Protein AF-A0A3R7YHM2-F1 (afdb_monomer)

Mean predicted aligned error: 18.62 Å

pLDDT: mean 82.67, std 20.83, range [28.38, 98.0]

Foldseek 3Di:
DDDDDDDDDDDDDDDDDDDDDDDDDDDDDDDDDDDDDDDDDDDPPPPPPPPDPPVVVVVVVVVVVVVVVVVVVVVVVVVVVVVVVVVVVVVVVVVVVVVVVVVVVVVVVVVVVVVVVVVVVVVVVVVVVVVVVVVVVVVVLVVVLVVLVVVLVVLVVVLVVLVVVLVVLVVVCVVDVVNVPPVVSVVVNVVSVVVNVVSVVVSVVSVVVSVVSVVVVVVVVVVVVVVVVVVVVVVVVVVVVVVVVVVVVVVVVVVVVVVVVVVVVVVVVVVVVVVVVVVVVVVVVVVVVVVVVVVVVVVVVVVVVVVVVVVVVVVVVVVVVVVVVVVVVVVVVVVVVVVVVVVVVVVVVVVD

Secondary structure (DSSP, 8-state):
----PPPP---------------------------------PPP------SPPHHHHHHHHHHHHHHHHHHHHHHHHHHHHHHHHHHHHHHHHHHHHHHHHHHHHHHHHHHHHHHHHHHHHHHHHHHHHHHHHHHHHHHHHHHHHHHHHHHHHHHHHHHHHHHHHHHHHHHHHHH-TTSTT-HHHHHHHHHHHHHHHHHHHHHHHHHHHHHHHHHHHHHHHHHHHHHHHHHHHHHHHHHHHHHHHHHHHHHHHHHHHHHHHHHHHHHHHHHHHHHHHHHHHHHHHHHHHHHHHHHHHHHHHHHHHHHHHHHHHHHHHHHHHHHHHHHHHHHHHHHHHHHHHHHHHHHHHTT-

Organism: Aphanomyces astaci (NCBI:txid112090)

Solvent-accessible surface area (backbone atoms only — not comparable to full-atom values): 20021 Å² total; per-residue (Å²): 136,89,85,79,88,80,86,84,82,90,84,89,90,84,84,89,82,89,84,88,86,87,84,90,82,87,85,88,89,83,89,81,87,82,88,88,80,88,74,94,70,83,79,80,92,71,83,76,85,76,70,70,57,68,66,59,55,52,51,51,51,51,50,52,50,50,53,50,53,50,51,52,50,50,54,52,50,52,52,51,50,54,50,51,52,51,52,52,52,51,50,51,52,51,51,50,54,53,52,49,53,52,48,51,51,52,50,53,52,50,52,52,52,50,52,52,51,50,53,54,52,51,52,52,51,53,47,56,54,50,49,54,54,50,53,55,48,51,53,50,51,52,51,52,52,52,52,38,53,51,48,33,52,54,44,45,54,48,36,51,53,49,51,50,53,45,50,52,51,54,51,54,32,68,74,36,76,89,47,67,79,39,67,68,62,54,49,51,50,52,51,43,56,53,49,42,56,53,37,52,53,49,34,52,51,38,45,55,54,39,52,51,52,52,52,54,51,52,51,51,52,51,53,48,54,52,51,54,50,53,52,49,54,50,50,53,49,52,52,51,52,51,52,51,53,52,52,52,49,52,52,50,52,50,52,49,53,53,48,51,50,54,52,52,53,51,52,50,50,53,51,54,52,52,54,50,51,52,52,50,54,53,52,53,52,50,53,50,52,53,50,54,51,50,53,53,50,52,50,48,52,54,51,51,52,52,49,51,51,49,52,51,50,51,51,52,49,55,53,51,47,51,53,49,52,53,51,52,51,49,52,51,51,53,47,52,52,48,53,50,50,47,54,53,51,52,64,52,62,76,72,114

Radius of gyration: 68.41 Å; Cα contacts (8 Å, |Δi|>4): 39; chains: 1; bounding box: 134×51×221 Å

Structure (mmCIF, N/CA/C/O backbone):
data_AF-A0A3R7YHM2-F1
#
_entry.id   AF-A0A3R7YHM2-F1
#
loop_
_atom_site.group_PDB
_atom_site.id
_atom_site.type_symbol
_atom_site.label_atom_id
_atom_site.label_alt_id
_atom_site.label_comp_id
_atom_site.label_asym_id
_atom_site.label_entity_id
_atom_site.label_seq_id
_atom_site.pdbx_PDB_ins_code
_atom_site.Cartn_x
_atom_site.Cartn_y
_atom_site.Cartn_z
_atom_site.occupancy
_atom_site.B_iso_or_equiv
_atom_site.auth_seq_id
_atom_site.auth_comp_id
_atom_site.auth_asym_id
_atom_site.auth_atom_id
_atom_site.pdbx_PDB_model_num
ATOM 1 N N . MET A 1 1 ? -10.579 -37.145 -3.228 1.00 42.56 1 MET A N 1
ATOM 2 C CA . MET A 1 1 ? -11.316 -36.983 -4.498 1.00 42.56 1 MET A CA 1
ATOM 3 C C . MET A 1 1 ? -11.268 -35.509 -4.856 1.00 42.56 1 MET A C 1
ATOM 5 O O . MET A 1 1 ? -11.851 -34.733 -4.112 1.00 42.56 1 MET A O 1
ATOM 9 N N . ARG A 1 2 ? -10.593 -35.199 -5.974 1.00 38.62 2 ARG A N 1
ATOM 10 C CA . ARG A 1 2 ? -10.461 -33.900 -6.665 1.00 38.62 2 ARG A CA 1
ATOM 11 C C . ARG A 1 2 ? -9.566 -32.846 -6.009 1.00 38.62 2 ARG A C 1
ATOM 13 O O . ARG A 1 2 ? -9.670 -32.628 -4.813 1.00 38.62 2 ARG A O 1
ATOM 20 N N . ASP A 1 3 ? -8.727 -32.094 -6.709 1.00 38.69 3 ASP A N 1
ATOM 21 C CA . ASP A 1 3 ? -7.979 -32.257 -7.968 1.00 38.69 3 ASP A CA 1
ATOM 22 C C . ASP A 1 3 ? -6.859 -31.207 -7.874 1.00 38.69 3 ASP A C 1
ATOM 24 O O . ASP A 1 3 ? -7.105 -30.068 -7.474 1.00 38.69 3 ASP A O 1
ATOM 28 N N . ARG A 1 4 ? -5.617 -31.595 -8.172 1.00 38.28 4 ARG A N 1
ATOM 29 C CA . ARG A 1 4 ? -4.427 -30.732 -8.128 1.00 38.28 4 ARG A CA 1
ATOM 30 C C . ARG A 1 4 ? -3.984 -30.500 -9.574 1.00 38.28 4 ARG A C 1
ATOM 32 O O . ARG A 1 4 ? -3.749 -31.504 -10.242 1.00 38.28 4 ARG A O 1
ATOM 39 N N . PRO A 1 5 ? -3.842 -29.263 -10.078 1.00 47.41 5 PRO A N 1
ATOM 40 C CA . PRO A 1 5 ? -3.307 -29.071 -11.417 1.00 47.41 5 PRO A CA 1
ATOM 41 C C . PRO A 1 5 ? -1.787 -29.233 -11.407 1.00 47.41 5 PRO A C 1
ATOM 43 O O . PRO A 1 5 ? -1.089 -28.715 -10.530 1.00 47.41 5 PRO A O 1
ATOM 46 N N . GLU A 1 6 ? -1.314 -30.004 -12.378 1.00 39.72 6 GLU A N 1
ATOM 47 C CA . GLU A 1 6 ? 0.078 -30.341 -12.640 1.00 39.72 6 GLU A CA 1
ATOM 48 C C . GLU A 1 6 ? 0.913 -29.136 -13.084 1.00 39.72 6 GLU A C 1
ATOM 50 O O . GLU A 1 6 ? 0.438 -28.194 -13.718 1.00 39.72 6 GLU A O 1
ATOM 55 N N . ARG A 1 7 ? 2.201 -29.219 -12.741 1.00 35.75 7 ARG A N 1
ATOM 56 C CA . ARG A 1 7 ? 3.284 -28.369 -13.232 1.00 35.75 7 ARG A CA 1
ATOM 57 C C . ARG A 1 7 ? 3.552 -28.700 -14.700 1.00 35.75 7 ARG A C 1
ATOM 59 O O . ARG A 1 7 ? 3.708 -29.871 -15.030 1.00 35.75 7 ARG A O 1
ATOM 66 N N . ALA A 1 8 ? 3.684 -27.681 -15.540 1.00 33.94 8 ALA A N 1
ATOM 67 C CA . ALA A 1 8 ? 4.318 -27.809 -16.844 1.00 33.94 8 ALA A CA 1
ATOM 68 C C . ALA A 1 8 ? 5.756 -27.294 -16.724 1.00 33.94 8 ALA A C 1
ATOM 70 O O . ALA A 1 8 ? 5.951 -26.125 -16.398 1.00 33.94 8 ALA A O 1
ATOM 71 N N . ASP A 1 9 ? 6.728 -28.168 -16.981 1.00 37.72 9 ASP A N 1
ATOM 72 C CA . ASP A 1 9 ? 8.099 -27.780 -17.316 1.00 37.72 9 ASP A CA 1
ATOM 73 C C . ASP A 1 9 ? 8.377 -28.094 -18.803 1.00 37.72 9 ASP A C 1
ATOM 75 O O . ASP A 1 9 ? 7.717 -28.967 -19.380 1.00 37.72 9 ASP A O 1
ATOM 79 N N . PRO A 1 10 ? 9.301 -27.354 -19.443 1.00 55.53 10 PRO A N 1
ATOM 80 C CA . PRO A 1 10 ? 9.440 -27.239 -20.895 1.00 55.53 10 PRO A CA 1
ATOM 81 C C . PRO A 1 10 ? 10.544 -28.149 -21.466 1.00 55.53 10 PRO A C 1
ATOM 83 O O . PRO A 1 10 ? 11.467 -28.481 -20.740 1.00 55.53 10 PRO A O 1
ATOM 86 N N . GLU A 1 11 ? 10.485 -28.487 -22.769 1.00 33.41 11 GLU A N 1
ATOM 87 C CA . GLU A 1 11 ? 11.648 -28.647 -23.686 1.00 33.41 11 GLU A CA 1
ATOM 88 C C . GLU A 1 11 ? 11.244 -29.166 -25.098 1.00 33.41 11 GLU A C 1
ATOM 90 O O . GLU A 1 11 ? 10.838 -30.308 -25.270 1.00 33.41 11 GLU A O 1
ATOM 95 N N . ASN A 1 12 ? 11.267 -28.257 -26.088 1.00 35.31 12 ASN A N 1
ATOM 96 C CA . ASN A 1 12 ? 12.036 -28.202 -27.363 1.00 35.31 12 ASN A CA 1
ATOM 97 C C . ASN A 1 12 ? 12.524 -29.497 -28.114 1.00 35.31 12 ASN A C 1
ATOM 99 O O . ASN A 1 12 ? 12.597 -30.571 -27.535 1.00 35.31 12 ASN A O 1
ATOM 103 N N . PRO A 1 13 ? 13.182 -29.390 -29.301 1.00 49.56 13 PRO A N 1
ATOM 104 C CA . PRO A 1 13 ? 12.751 -29.209 -30.709 1.00 49.56 13 PRO A CA 1
ATOM 105 C C . PRO A 1 13 ? 13.014 -30.448 -31.613 1.00 49.56 13 PRO A C 1
ATOM 107 O O . PRO A 1 13 ? 13.791 -31.326 -31.245 1.00 49.56 13 PRO A O 1
ATOM 110 N N . ARG A 1 14 ? 12.530 -30.459 -32.877 1.00 30.58 14 ARG A N 1
ATOM 111 C CA . ARG A 1 14 ? 13.273 -31.044 -34.033 1.00 30.58 14 ARG A CA 1
ATOM 112 C C . ARG A 1 14 ? 12.679 -30.726 -35.423 1.00 30.58 14 ARG A C 1
ATOM 114 O O . ARG A 1 14 ? 11.608 -31.192 -35.780 1.00 30.58 14 ARG A O 1
ATOM 121 N N . ALA A 1 15 ? 13.452 -29.937 -36.170 1.00 30.89 15 ALA A N 1
ATOM 122 C CA . ALA A 1 15 ? 13.920 -30.072 -37.560 1.00 30.89 15 ALA A CA 1
ATOM 123 C C . ALA A 1 15 ? 13.101 -30.780 -38.677 1.00 30.89 15 ALA A C 1
ATOM 125 O O . ALA A 1 15 ? 12.824 -31.975 -38.621 1.00 30.89 15 ALA A O 1
ATOM 126 N N . SER A 1 16 ? 12.999 -30.022 -39.783 1.00 32.06 16 SER A N 1
ATOM 127 C CA . SER A 1 16 ? 13.213 -30.368 -41.206 1.00 32.06 16 SER A CA 1
ATOM 128 C C . SER A 1 16 ? 12.237 -31.272 -41.965 1.00 32.06 16 SER A C 1
ATOM 130 O O . SER A 1 16 ? 12.107 -32.457 -41.672 1.00 32.06 16 SER A O 1
ATOM 132 N N . LYS A 1 17 ? 11.741 -30.747 -43.101 1.00 33.34 17 LYS A N 1
ATOM 133 C CA . LYS A 1 17 ? 11.836 -31.407 -44.419 1.00 33.34 17 LYS A CA 1
ATOM 134 C C . LYS A 1 17 ? 11.578 -30.436 -45.580 1.00 33.34 17 LYS A C 1
ATOM 136 O O . LYS A 1 17 ? 10.574 -29.735 -45.614 1.00 33.34 17 LYS A O 1
ATOM 141 N N . GLU A 1 18 ? 12.530 -30.438 -46.507 1.00 32.12 18 GLU A N 1
ATOM 142 C CA . GLU A 1 18 ? 12.500 -29.831 -47.836 1.00 32.12 18 GLU A CA 1
ATOM 143 C C . GLU A 1 18 ? 11.423 -30.469 -48.728 1.00 32.12 18 GLU A C 1
ATOM 145 O O . GLU A 1 18 ? 11.152 -31.667 -48.622 1.00 32.12 18 GLU A O 1
ATOM 150 N N . ALA A 1 19 ? 10.893 -29.695 -49.678 1.00 32.72 19 ALA A N 1
ATOM 151 C CA . ALA A 1 19 ? 10.334 -30.214 -50.923 1.00 32.72 19 ALA A CA 1
ATOM 152 C C . ALA A 1 19 ? 10.476 -29.155 -52.028 1.00 32.72 19 ALA A C 1
ATOM 154 O O . ALA A 1 19 ? 9.766 -28.151 -52.053 1.00 32.72 19 ALA A O 1
ATOM 155 N N . SER A 1 20 ? 11.420 -29.391 -52.938 1.00 33.00 20 SER A N 1
ATOM 156 C CA . SER A 1 20 ? 11.426 -28.822 -54.284 1.00 33.00 20 SER A CA 1
ATOM 157 C C . SER A 1 20 ? 10.567 -29.709 -55.189 1.00 33.00 20 SER A C 1
ATOM 159 O O . SER A 1 20 ? 10.582 -30.918 -55.003 1.00 33.00 20 SER A O 1
ATOM 161 N N . TYR A 1 21 ? 9.842 -29.137 -56.155 1.00 31.38 21 TYR A N 1
ATOM 162 C CA . TYR A 1 21 ? 9.645 -29.718 -57.492 1.00 31.38 21 TYR A CA 1
ATOM 163 C C . TYR A 1 21 ? 9.125 -28.647 -58.465 1.00 31.38 21 TYR A C 1
ATOM 165 O O . TYR A 1 21 ? 8.237 -27.855 -58.159 1.00 31.38 21 TYR A O 1
ATOM 173 N N . LEU A 1 22 ? 9.759 -28.635 -59.635 1.00 34.16 22 LEU A N 1
ATOM 174 C CA . LEU A 1 22 ? 9.561 -27.776 -60.799 1.00 34.16 22 LEU A CA 1
ATOM 175 C C . LEU A 1 22 ? 8.330 -28.182 -61.629 1.00 34.16 22 LEU A C 1
ATOM 177 O O . LEU A 1 22 ? 8.030 -29.368 -61.729 1.00 34.16 22 LEU A O 1
ATOM 181 N N . GLY A 1 23 ? 7.782 -27.224 -62.391 1.00 28.38 23 GLY A N 1
ATOM 182 C CA . GLY A 1 23 ? 7.484 -27.471 -63.810 1.00 28.38 23 GLY A CA 1
ATOM 183 C C . GLY A 1 23 ? 6.090 -27.114 -64.344 1.00 28.38 23 GLY A C 1
ATOM 184 O O . GLY A 1 23 ? 5.167 -27.907 -64.231 1.00 28.38 23 GLY A O 1
ATOM 185 N N . GLY A 1 24 ? 6.028 -26.017 -65.113 1.00 28.91 24 GLY A N 1
ATOM 186 C CA . GLY A 1 24 ? 5.600 -26.080 -66.519 1.00 28.91 24 GLY A CA 1
ATOM 187 C C . GLY A 1 24 ? 4.199 -25.583 -66.899 1.00 28.91 24 GLY A C 1
ATOM 188 O O . GLY A 1 24 ? 3.203 -26.188 -66.529 1.00 28.91 24 GLY A O 1
ATOM 189 N N . ALA A 1 25 ? 4.152 -24.583 -67.789 1.00 30.48 25 ALA A N 1
ATOM 190 C CA . ALA A 1 25 ? 3.344 -24.630 -69.017 1.00 30.48 25 ALA A CA 1
ATOM 191 C C . ALA A 1 25 ? 3.768 -23.519 -70.001 1.00 30.48 25 ALA A C 1
ATOM 193 O O . ALA A 1 25 ? 3.621 -22.330 -69.727 1.00 30.48 25 ALA A O 1
ATOM 194 N N . MET A 1 26 ? 4.308 -23.945 -71.148 1.00 35.62 26 MET A N 1
ATOM 195 C CA . MET A 1 26 ? 4.461 -23.158 -72.378 1.00 35.62 26 MET A CA 1
ATOM 196 C C . MET A 1 26 ? 3.091 -22.862 -73.016 1.00 35.62 26 MET A C 1
ATOM 198 O O . MET A 1 26 ? 2.141 -23.590 -72.748 1.00 35.62 26 MET A O 1
ATOM 202 N N . MET A 1 27 ? 3.030 -21.928 -73.974 1.00 36.50 27 MET A N 1
ATOM 203 C CA . MET A 1 27 ? 2.748 -22.260 -75.386 1.00 3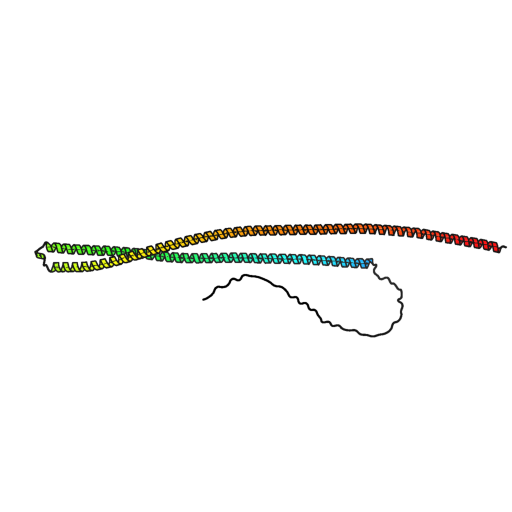6.50 27 MET A CA 1
ATOM 204 C C . MET A 1 27 ? 3.000 -21.061 -76.322 1.00 36.50 27 MET A C 1
ATOM 206 O O . MET A 1 27 ? 2.767 -19.908 -75.975 1.00 36.50 27 MET A O 1
ATOM 210 N N . THR A 1 28 ? 3.512 -21.401 -77.505 1.00 44.50 28 THR A N 1
ATOM 211 C CA . THR A 1 28 ? 3.817 -20.599 -78.708 1.00 44.50 28 THR A CA 1
ATOM 212 C C . THR A 1 28 ? 2.547 -20.253 -79.509 1.00 44.50 28 THR A C 1
ATOM 214 O O . THR A 1 28 ? 1.472 -20.744 -79.161 1.00 44.50 28 THR A O 1
ATOM 217 N N . PRO A 1 29 ? 2.617 -19.389 -80.547 1.00 43.31 29 PRO A N 1
ATOM 218 C CA . PRO A 1 29 ? 2.726 -19.867 -81.950 1.00 43.31 29 PRO A CA 1
ATOM 219 C C . PRO A 1 29 ? 3.500 -18.848 -82.848 1.00 43.31 29 PRO A C 1
ATOM 221 O O . PRO A 1 29 ? 3.864 -17.781 -82.379 1.00 43.31 29 PRO A O 1
ATOM 224 N N . GLU A 1 30 ? 3.852 -18.993 -84.127 1.00 31.66 30 GLU A N 1
ATOM 225 C CA . GLU A 1 30 ? 3.675 -19.968 -85.203 1.00 31.66 30 GLU A CA 1
ATOM 226 C C . GLU A 1 30 ? 4.675 -19.593 -86.323 1.00 31.66 30 GLU A C 1
ATOM 228 O O . GLU A 1 30 ? 4.983 -18.419 -86.534 1.00 31.66 30 GLU A O 1
ATOM 233 N N . ARG A 1 31 ? 5.158 -20.587 -87.074 1.00 39.62 31 ARG A N 1
ATOM 234 C CA . ARG A 1 31 ? 5.911 -20.410 -88.328 1.00 39.62 31 ARG A CA 1
ATOM 235 C C . ARG A 1 31 ? 4.942 -20.364 -89.514 1.00 39.62 31 ARG A C 1
ATOM 237 O O . ARG A 1 31 ? 4.069 -21.224 -89.603 1.00 39.62 31 ARG A O 1
ATOM 244 N N . LYS A 1 32 ? 5.206 -19.502 -90.502 1.00 36.69 32 LYS A N 1
ATOM 245 C CA . LYS A 1 32 ? 4.770 -19.694 -91.898 1.00 36.69 32 LYS A CA 1
ATOM 246 C C . LYS A 1 32 ? 5.974 -19.626 -92.847 1.00 36.69 32 LYS A C 1
ATOM 248 O O . LYS A 1 32 ? 6.818 -18.746 -92.717 1.00 36.69 32 LYS A O 1
ATOM 253 N N . ARG A 1 33 ? 6.043 -20.629 -93.730 1.00 41.53 33 ARG A N 1
ATOM 254 C CA . ARG A 1 33 ? 6.872 -20.745 -94.951 1.00 41.53 33 ARG A CA 1
ATOM 255 C C . ARG A 1 33 ? 6.184 -19.907 -96.063 1.00 41.53 33 ARG A C 1
ATOM 257 O O . ARG A 1 33 ? 5.073 -19.448 -95.815 1.00 41.53 33 ARG A O 1
ATOM 264 N N . ASP A 1 34 ? 6.718 -19.554 -97.232 1.00 32.84 34 ASP A N 1
ATOM 265 C CA . ASP A 1 34 ? 7.510 -20.217 -98.285 1.00 32.84 34 ASP A CA 1
ATOM 266 C C . ASP A 1 34 ? 8.160 -19.082 -99.136 1.00 32.84 34 ASP A C 1
ATOM 268 O O . ASP A 1 34 ? 7.593 -17.997 -99.226 1.00 32.84 34 ASP A O 1
ATOM 272 N N . ALA A 1 35 ? 9.430 -19.177 -99.542 1.00 34.84 35 ALA A N 1
ATOM 273 C CA . ALA A 1 35 ? 9.928 -19.567 -100.873 1.00 34.84 35 ALA A CA 1
ATOM 274 C C . ALA A 1 35 ? 10.230 -18.403 -101.854 1.00 34.84 35 ALA A C 1
ATOM 276 O O . ALA A 1 35 ? 9.480 -17.448 -101.990 1.00 34.84 35 ALA A O 1
ATOM 277 N N . GLU A 1 36 ? 11.348 -18.610 -102.560 1.00 29.30 36 GLU A N 1
ATOM 278 C CA . GLU A 1 36 ? 11.770 -18.065 -103.858 1.00 29.30 36 GLU A CA 1
ATOM 279 C C . GLU A 1 36 ? 12.607 -16.773 -103.966 1.00 29.30 36 GLU A C 1
ATOM 281 O O . GLU A 1 36 ? 12.232 -15.669 -103.590 1.00 29.30 36 GLU A O 1
ATOM 286 N N . SER A 1 37 ? 13.722 -16.986 -104.678 1.00 31.11 37 SER A N 1
ATOM 287 C CA . SER A 1 37 ? 14.444 -16.060 -105.549 1.00 31.11 37 SER A CA 1
ATOM 288 C C . SER A 1 37 ? 15.503 -15.156 -104.918 1.00 31.11 37 SER A C 1
ATOM 290 O O . SER A 1 37 ? 15.267 -14.009 -104.553 1.00 31.11 37 SER A O 1
ATOM 292 N N . SER A 1 38 ? 16.745 -15.648 -104.944 1.00 44.72 38 SER A N 1
ATOM 293 C CA . SER A 1 38 ? 17.917 -14.787 -105.107 1.00 44.72 38 SER A CA 1
ATOM 294 C C . SER A 1 38 ? 17.852 -14.063 -106.455 1.00 44.72 38 SER A C 1
ATOM 296 O O . SER A 1 38 ? 17.777 -14.724 -107.491 1.00 44.72 38 SER A O 1
ATOM 298 N N . PRO A 1 39 ? 18.047 -12.738 -106.475 1.00 43.81 39 PRO A N 1
ATOM 299 C CA . PRO A 1 39 ? 18.854 -12.130 -107.507 1.00 43.81 39 PRO A CA 1
ATOM 300 C C . PRO A 1 39 ? 20.144 -11.628 -106.867 1.00 43.81 39 PRO A C 1
ATOM 302 O O . PRO A 1 39 ? 20.164 -10.900 -105.877 1.00 43.81 39 PRO A O 1
ATOM 305 N N . ASN A 1 40 ? 21.240 -12.079 -107.456 1.00 46.47 40 ASN A N 1
ATOM 306 C CA . ASN A 1 40 ? 22.579 -11.600 -107.197 1.00 46.47 40 ASN A CA 1
ATOM 307 C C . ASN A 1 40 ? 22.626 -10.121 -107.619 1.00 46.47 40 ASN A C 1
ATOM 309 O O . ASN A 1 40 ? 22.622 -9.822 -108.813 1.00 46.47 40 ASN A O 1
ATOM 313 N N . VAL A 1 41 ? 22.604 -9.202 -106.655 1.00 37.59 41 VAL A N 1
ATOM 314 C CA . VAL A 1 41 ? 22.805 -7.769 -106.893 1.00 37.59 41 VAL A CA 1
ATOM 315 C C . VAL A 1 41 ? 23.864 -7.298 -105.908 1.00 37.59 41 VAL A C 1
ATOM 317 O O . VAL A 1 41 ? 23.617 -7.189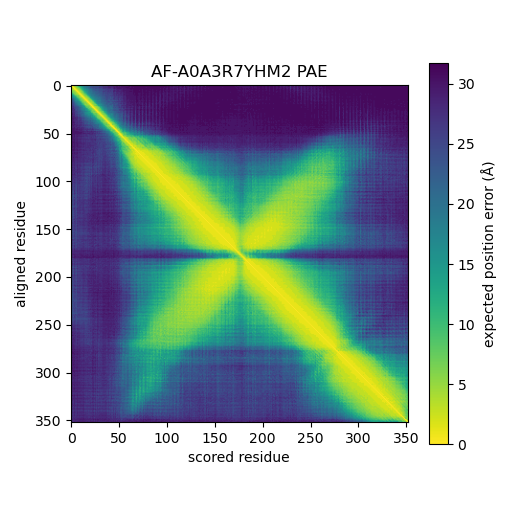 -104.708 1.00 37.59 41 VAL A O 1
ATOM 320 N N . SER A 1 42 ? 25.070 -7.076 -106.421 1.00 47.97 42 SER A N 1
ATOM 321 C CA . SER A 1 42 ? 26.162 -6.439 -105.691 1.00 47.97 42 SER A CA 1
ATOM 322 C C . SER A 1 42 ? 25.688 -5.096 -105.120 1.00 47.97 42 SER A C 1
ATOM 324 O O . SER A 1 42 ? 25.064 -4.328 -105.858 1.00 47.97 42 SER A O 1
ATOM 326 N N . PRO A 1 43 ? 25.973 -4.767 -103.848 1.00 47.94 43 PRO A N 1
ATOM 327 C CA . PRO A 1 43 ? 25.622 -3.458 -103.325 1.00 47.94 43 PRO A CA 1
ATOM 328 C C . PRO A 1 43 ? 26.482 -2.397 -104.029 1.00 47.94 43 PRO A C 1
ATOM 330 O O . PRO A 1 43 ? 27.696 -2.592 -104.160 1.00 47.94 43 PRO A O 1
ATOM 333 N N . PRO A 1 44 ? 25.904 -1.265 -104.464 1.00 40.62 44 PRO A N 1
ATOM 334 C CA . PRO A 1 44 ? 26.694 -0.098 -104.811 1.00 40.62 44 PRO A CA 1
ATOM 335 C C . PRO A 1 44 ? 27.483 0.317 -103.569 1.00 40.62 44 PRO A C 1
ATOM 337 O O . PRO A 1 44 ? 26.916 0.519 -102.494 1.00 40.62 44 PRO A O 1
ATOM 340 N N . THR A 1 45 ? 28.801 0.436 -103.700 1.00 43.69 45 THR A N 1
ATOM 341 C CA . THR A 1 45 ? 29.641 1.165 -102.750 1.00 43.69 45 THR A CA 1
ATOM 342 C C . THR A 1 45 ? 29.303 2.646 -102.858 1.00 43.69 45 THR A C 1
ATOM 344 O O . THR A 1 45 ? 30.048 3.406 -103.465 1.00 43.69 45 THR A O 1
ATOM 347 N N . ASP A 1 46 ? 28.166 3.041 -102.296 1.00 37.59 46 ASP A N 1
ATOM 348 C CA . ASP A 1 46 ? 27.823 4.440 -102.092 1.00 37.59 46 ASP A CA 1
ATOM 349 C C . ASP A 1 46 ? 27.720 4.681 -100.586 1.00 37.59 46 ASP A C 1
ATOM 351 O O . ASP A 1 46 ? 26.676 4.556 -99.941 1.00 37.59 46 ASP A O 1
ATOM 355 N N . ARG A 1 47 ? 28.896 4.905 -99.990 1.00 37.66 47 ARG A N 1
ATOM 356 C CA . ARG A 1 47 ? 29.029 5.386 -98.619 1.00 37.66 47 ARG A CA 1
ATOM 357 C C . ARG A 1 47 ? 28.627 6.856 -98.611 1.00 37.66 47 ARG A C 1
ATOM 359 O O . ARG A 1 47 ? 29.485 7.732 -98.619 1.00 37.66 47 ARG A O 1
ATOM 366 N N . HIS A 1 48 ? 27.332 7.129 -98.511 1.00 38.47 48 HIS A N 1
ATOM 367 C CA . HIS A 1 48 ? 26.928 8.341 -97.818 1.00 38.47 48 HIS A CA 1
ATOM 368 C C . HIS A 1 48 ? 27.157 8.118 -96.323 1.00 38.47 48 HIS A C 1
ATOM 370 O O . HIS A 1 48 ? 26.397 7.438 -95.631 1.00 38.47 48 HIS A O 1
ATOM 376 N N . ASP A 1 49 ? 28.272 8.669 -95.848 1.00 43.59 49 ASP A N 1
ATOM 377 C CA . ASP A 1 49 ? 28.565 8.878 -94.438 1.00 43.59 49 ASP A CA 1
ATOM 378 C C . ASP A 1 49 ? 27.414 9.672 -93.808 1.00 43.59 49 ASP A C 1
ATOM 380 O O . ASP A 1 49 ? 27.281 10.886 -93.945 1.00 43.59 49 ASP A O 1
ATOM 384 N N . SER A 1 50 ? 26.517 8.962 -93.139 1.00 49.47 50 SER A N 1
ATOM 385 C CA . SER A 1 50 ? 25.596 9.527 -92.152 1.00 49.47 50 SER A CA 1
ATOM 386 C C . SER A 1 50 ? 25.696 8.746 -90.848 1.00 49.47 50 SER A C 1
ATOM 388 O O . SER A 1 50 ? 24.734 8.638 -90.091 1.00 49.47 50 SER A O 1
ATOM 390 N N . ARG A 1 51 ? 26.885 8.200 -90.556 1.00 51.69 51 ARG A N 1
ATOM 391 C CA . ARG A 1 51 ? 27.242 7.906 -89.173 1.00 51.69 51 ARG A CA 1
ATOM 392 C C . ARG A 1 51 ? 27.493 9.245 -88.486 1.00 51.69 51 ARG A C 1
ATOM 394 O O . ARG A 1 51 ? 28.336 10.008 -88.962 1.00 51.69 51 ARG A O 1
ATOM 401 N N . PRO A 1 52 ? 26.804 9.551 -87.373 1.00 53.12 52 PRO A N 1
ATOM 402 C CA . PRO A 1 52 ? 27.242 10.636 -86.516 1.00 53.12 52 PRO A CA 1
ATOM 403 C C . PRO A 1 52 ? 28.719 10.378 -86.190 1.00 53.12 52 PRO A C 1
ATOM 405 O O . PRO A 1 52 ? 29.081 9.217 -85.969 1.00 53.12 52 PRO A O 1
ATOM 408 N N . PRO A 1 53 ? 29.590 11.402 -86.181 1.00 53.25 53 PRO A N 1
ATOM 409 C CA . PRO A 1 53 ? 30.977 11.206 -85.779 1.00 53.25 53 PRO A CA 1
ATOM 410 C C . PRO A 1 53 ? 30.980 10.462 -84.443 1.00 53.25 53 PRO A C 1
ATOM 412 O O . PRO A 1 53 ? 30.182 10.807 -83.578 1.00 53.25 53 PRO A O 1
ATOM 415 N N . LEU A 1 54 ? 31.839 9.450 -84.273 1.00 54.44 54 LEU A N 1
ATOM 416 C CA . LEU A 1 54 ? 31.886 8.580 -83.080 1.00 54.44 54 LEU A CA 1
ATOM 417 C C . LEU A 1 54 ? 31.853 9.371 -81.754 1.00 54.44 54 LEU A C 1
ATOM 419 O O . LEU A 1 54 ? 31.293 8.910 -80.768 1.00 54.44 54 LEU A O 1
ATOM 423 N N . LYS A 1 55 ? 32.346 10.616 -81.774 1.00 54.66 55 LYS A N 1
ATOM 424 C CA . LYS A 1 55 ? 32.233 11.596 -80.685 1.00 54.66 55 LYS A CA 1
ATOM 425 C C . LYS A 1 55 ? 30.788 11.955 -80.295 1.00 54.66 55 LYS A C 1
ATOM 427 O O . LYS A 1 55 ? 30.520 12.089 -79.117 1.00 54.66 55 LYS A O 1
ATOM 432 N N . LYS A 1 56 ? 29.849 12.115 -81.234 1.00 52.09 56 LYS A N 1
ATOM 433 C CA . LYS A 1 56 ? 28.438 12.459 -80.953 1.00 52.09 56 LYS A CA 1
ATOM 434 C C . LYS A 1 56 ? 27.630 11.298 -80.363 1.00 52.09 56 LYS A C 1
ATOM 436 O O . LYS A 1 56 ? 26.714 11.563 -79.600 1.00 52.09 56 LYS A O 1
ATOM 441 N N . LEU A 1 57 ? 27.957 10.049 -80.708 1.00 53.28 57 LEU A N 1
ATOM 442 C CA . LEU A 1 57 ? 27.340 8.862 -80.095 1.00 53.28 57 LEU A CA 1
ATOM 443 C C . LEU A 1 57 ? 27.882 8.634 -78.678 1.00 53.28 57 LEU A C 1
ATOM 445 O O . LEU A 1 57 ? 27.090 8.468 -77.762 1.00 53.28 57 LEU A O 1
ATOM 449 N N . ALA A 1 58 ? 29.202 8.750 -78.489 1.00 56.28 58 ALA A N 1
ATOM 450 C CA . ALA A 1 58 ? 29.824 8.664 -77.167 1.00 56.28 58 ALA A CA 1
ATOM 451 C C . ALA A 1 58 ? 29.337 9.771 -76.213 1.00 56.28 58 ALA A C 1
ATOM 453 O O . ALA A 1 58 ? 29.018 9.489 -75.069 1.00 56.28 58 ALA A O 1
ATOM 454 N N . LEU A 1 59 ? 29.200 11.014 -76.694 1.00 55.69 59 LEU A N 1
ATOM 455 C CA . LEU A 1 59 ? 28.685 12.124 -75.883 1.00 55.69 59 LEU A CA 1
ATOM 456 C C . LEU A 1 59 ? 27.205 11.954 -75.510 1.00 55.69 59 LEU A C 1
ATOM 458 O O . LEU A 1 59 ? 26.828 12.336 -74.413 1.00 55.69 59 LEU A O 1
ATOM 462 N N . ALA A 1 60 ? 26.370 11.393 -76.393 1.00 58.47 60 ALA A N 1
ATOM 463 C CA . ALA A 1 60 ? 24.961 11.133 -76.089 1.00 58.47 60 ALA A CA 1
ATOM 464 C C . ALA A 1 60 ? 24.789 9.965 -75.100 1.00 58.47 60 ALA A C 1
ATOM 466 O O . ALA A 1 60 ? 23.965 10.054 -74.195 1.00 58.47 60 ALA A O 1
ATOM 467 N N . GLU A 1 61 ? 25.596 8.905 -75.227 1.00 59.03 61 GLU A N 1
ATOM 468 C CA . GLU A 1 61 ? 25.628 7.798 -74.260 1.00 59.03 61 GLU A CA 1
ATOM 469 C C . GLU A 1 61 ? 26.168 8.244 -72.890 1.00 59.03 61 GLU A C 1
ATOM 471 O O . GLU A 1 61 ? 25.628 7.836 -71.864 1.00 59.03 61 GLU A O 1
ATOM 476 N N . GLU A 1 62 ? 27.182 9.116 -72.846 1.00 60.19 62 GLU A N 1
ATOM 477 C CA . GLU A 1 62 ? 27.688 9.710 -71.599 1.00 60.19 62 GLU A CA 1
ATOM 478 C C . GLU A 1 62 ? 26.648 10.618 -70.917 1.00 60.19 62 GLU A C 1
ATOM 480 O O . GLU A 1 62 ? 26.513 10.570 -69.692 1.00 60.19 62 GLU A O 1
ATOM 485 N N . ASP A 1 63 ? 25.868 11.389 -71.684 1.00 66.75 63 ASP A N 1
ATOM 486 C CA . ASP A 1 63 ? 24.799 12.249 -71.154 1.00 66.75 63 ASP A CA 1
ATOM 487 C C . ASP A 1 63 ? 23.607 11.421 -70.632 1.00 66.75 63 ASP A C 1
ATOM 489 O O . ASP A 1 63 ? 23.070 11.696 -69.556 1.00 66.75 63 ASP A O 1
ATOM 493 N N . GLU A 1 64 ? 23.218 10.346 -71.330 1.00 67.56 64 GLU A N 1
ATOM 494 C CA . GLU A 1 64 ? 22.172 9.419 -70.872 1.00 67.56 64 GLU A CA 1
ATOM 495 C C . GLU A 1 64 ? 22.603 8.606 -69.638 1.00 67.56 64 GLU A C 1
ATOM 497 O O . GLU A 1 64 ? 21.810 8.416 -68.707 1.00 67.56 64 GLU A O 1
ATOM 502 N N . LEU A 1 65 ? 23.867 8.172 -69.574 1.00 70.56 65 LEU A N 1
ATOM 503 C CA . LEU A 1 65 ? 24.444 7.524 -68.391 1.00 70.56 65 LEU A CA 1
ATOM 504 C C . LEU A 1 65 ? 24.539 8.494 -67.207 1.00 70.56 65 LEU A C 1
ATOM 506 O O . LEU A 1 65 ? 24.229 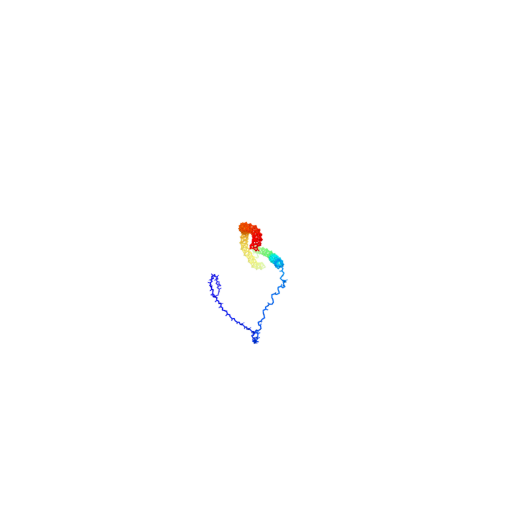8.105 -66.078 1.00 70.56 65 LEU A O 1
ATOM 510 N N . GLY A 1 66 ? 24.898 9.757 -67.451 1.00 75.38 66 GLY A N 1
ATOM 511 C CA . GLY A 1 66 ? 24.908 10.822 -66.447 1.00 75.38 66 GLY A CA 1
ATOM 512 C C . GLY A 1 66 ? 23.517 11.093 -65.869 1.00 75.38 66 GLY A C 1
ATOM 513 O O . GLY A 1 66 ? 23.338 11.083 -64.646 1.00 75.38 66 GLY A O 1
ATOM 514 N N . GLN A 1 67 ? 22.508 11.228 -66.733 1.00 78.38 67 GLN A N 1
ATOM 515 C CA . GLN A 1 67 ? 21.106 11.401 -66.335 1.00 78.38 67 GLN A CA 1
ATOM 516 C C . GLN A 1 67 ? 20.551 10.172 -65.600 1.00 78.38 67 GLN A C 1
ATOM 518 O O . GLN A 1 67 ? 19.793 10.305 -64.637 1.00 78.38 67 GLN A O 1
ATOM 523 N N . SER A 1 68 ? 20.929 8.962 -66.018 1.00 80.25 68 SER A N 1
ATOM 524 C CA . SER A 1 68 ? 20.568 7.714 -65.335 1.00 80.25 68 SER A CA 1
ATOM 525 C C . SER A 1 68 ? 21.198 7.630 -63.938 1.00 80.25 68 SER A C 1
ATOM 527 O O . SER A 1 68 ? 20.515 7.325 -62.956 1.00 80.25 68 SER A O 1
ATOM 529 N N . ALA A 1 69 ? 22.476 7.992 -63.807 1.00 82.12 69 ALA A N 1
ATOM 530 C CA . ALA A 1 69 ? 23.178 8.026 -62.527 1.00 82.12 69 ALA A CA 1
ATOM 531 C C . ALA A 1 69 ? 22.612 9.090 -61.570 1.00 82.12 69 ALA A C 1
ATOM 533 O O . ALA A 1 69 ? 22.568 8.881 -60.356 1.00 82.12 69 ALA A O 1
ATOM 534 N N . GLU A 1 70 ? 22.162 10.233 -62.083 1.00 88.44 70 GLU A N 1
ATOM 535 C CA . GLU A 1 70 ? 21.488 11.267 -61.293 1.00 88.44 70 GLU A CA 1
ATOM 536 C C . GLU A 1 70 ? 20.093 10.827 -60.827 1.00 88.44 70 GLU A C 1
ATOM 538 O O . GLU A 1 70 ? 19.782 10.944 -59.640 1.00 88.44 70 GLU A O 1
ATOM 543 N N . LYS A 1 71 ? 19.300 10.190 -61.699 1.00 89.50 71 LYS A N 1
ATOM 544 C CA . LYS A 1 71 ? 18.013 9.577 -61.322 1.00 89.50 71 LYS A CA 1
ATOM 545 C C . LYS A 1 71 ? 18.181 8.498 -60.253 1.00 89.50 71 LYS A C 1
ATOM 547 O O . LYS A 1 71 ? 17.444 8.492 -59.272 1.00 89.50 71 LYS A O 1
ATOM 552 N N . LEU A 1 72 ? 19.178 7.621 -60.386 1.00 89.94 72 LEU A N 1
ATOM 553 C CA . LEU A 1 72 ? 19.474 6.597 -59.378 1.00 89.94 72 LEU A CA 1
ATOM 554 C C . LEU A 1 72 ? 19.911 7.202 -58.037 1.00 89.94 72 LEU A C 1
ATOM 556 O O . LEU A 1 72 ? 19.532 6.684 -56.986 1.00 89.94 72 LEU A O 1
ATOM 560 N N . ARG A 1 73 ? 20.675 8.302 -58.051 1.00 90.44 73 ARG A N 1
ATOM 561 C CA . ARG A 1 73 ? 21.016 9.049 -56.829 1.00 90.44 73 ARG A CA 1
ATOM 562 C C . ARG A 1 73 ? 19.773 9.646 -56.172 1.00 90.44 73 ARG A C 1
ATOM 564 O O . ARG A 1 73 ? 19.620 9.493 -54.964 1.00 90.44 73 ARG A O 1
ATOM 571 N N . SER A 1 74 ? 18.871 10.239 -56.953 1.00 92.88 74 SER A N 1
ATOM 572 C CA . SER A 1 74 ? 17.608 10.781 -56.441 1.00 92.88 74 SER A CA 1
ATOM 573 C C . SER A 1 74 ? 16.716 9.693 -55.837 1.00 92.88 74 SER A C 1
ATOM 575 O O . SER A 1 74 ? 16.231 9.862 -54.724 1.00 92.88 74 SER A O 1
ATOM 577 N N . ILE A 1 75 ? 16.561 8.548 -56.512 1.00 92.25 75 ILE A N 1
ATOM 578 C CA . ILE A 1 75 ? 15.772 7.413 -56.004 1.00 92.25 75 ILE A CA 1
ATOM 579 C C . ILE A 1 75 ? 16.365 6.879 -54.694 1.00 92.25 75 ILE A C 1
ATOM 581 O O . ILE A 1 75 ? 15.629 6.567 -53.762 1.00 92.25 75 ILE A O 1
ATOM 585 N N . ARG A 1 76 ? 17.699 6.788 -54.586 1.00 91.31 76 ARG A N 1
ATOM 586 C CA . ARG A 1 76 ? 18.362 6.368 -53.340 1.00 91.31 76 ARG A CA 1
ATOM 587 C C . ARG A 1 76 ? 18.150 7.367 -52.205 1.00 91.31 76 ARG A C 1
ATOM 589 O O . ARG A 1 76 ? 17.916 6.936 -51.081 1.00 91.31 76 ARG A O 1
ATOM 596 N N . ALA A 1 77 ? 18.218 8.666 -52.489 1.00 92.12 77 ALA A N 1
ATOM 597 C CA . ALA A 1 77 ? 17.961 9.708 -51.498 1.00 92.12 77 ALA A CA 1
ATOM 598 C C . ALA A 1 77 ? 16.502 9.679 -51.013 1.00 92.12 77 ALA A C 1
ATOM 600 O O . ALA A 1 77 ? 16.250 9.734 -49.812 1.00 92.12 77 ALA A O 1
ATOM 601 N N . GLU A 1 78 ? 15.550 9.507 -51.929 1.00 94.12 78 GLU A N 1
ATOM 602 C CA . GLU A 1 78 ? 14.125 9.409 -51.606 1.00 94.12 78 GLU A CA 1
ATOM 603 C C . GLU A 1 78 ? 13.803 8.128 -50.820 1.00 94.12 78 GLU A C 1
ATOM 605 O O . GLU A 1 78 ? 13.074 8.172 -49.832 1.00 94.12 78 GLU A O 1
ATOM 610 N N . ALA A 1 79 ? 14.420 6.995 -51.176 1.00 92.88 79 ALA A N 1
ATOM 611 C CA . ALA A 1 79 ? 14.304 5.753 -50.415 1.00 92.88 79 ALA A CA 1
ATOM 612 C C . ALA A 1 79 ? 14.910 5.868 -49.004 1.00 92.88 79 ALA A C 1
ATOM 614 O O . ALA A 1 79 ? 14.328 5.349 -48.052 1.00 92.88 79 ALA A O 1
ATOM 615 N N . ALA A 1 80 ? 16.049 6.555 -48.852 1.00 92.56 80 ALA A N 1
ATOM 616 C CA . ALA A 1 80 ? 16.660 6.818 -47.550 1.00 92.56 80 ALA A CA 1
ATOM 617 C C . ALA A 1 80 ? 15.753 7.689 -46.670 1.00 92.56 80 ALA A C 1
ATOM 619 O O . ALA A 1 80 ? 15.464 7.315 -45.535 1.00 92.56 80 ALA A O 1
ATOM 620 N N . HIS A 1 81 ? 15.220 8.779 -47.225 1.00 93.62 81 HIS A N 1
ATOM 621 C CA . HIS A 1 81 ? 14.273 9.649 -46.530 1.00 93.62 81 HIS A CA 1
ATOM 622 C C . HIS A 1 81 ? 12.979 8.907 -46.152 1.00 93.62 81 HIS A C 1
ATOM 624 O O . HIS A 1 81 ? 12.491 9.031 -45.034 1.00 93.62 81 HIS A O 1
ATOM 630 N N . ALA A 1 82 ? 12.434 8.069 -47.040 1.00 94.25 82 ALA A N 1
ATOM 631 C CA . ALA A 1 82 ? 11.252 7.261 -46.739 1.00 94.25 82 ALA A CA 1
ATOM 632 C C . ALA A 1 82 ? 11.499 6.237 -45.615 1.00 94.25 82 ALA A C 1
ATOM 634 O O . ALA A 1 82 ? 10.597 5.949 -44.830 1.00 94.25 82 ALA A O 1
ATOM 635 N N . MET A 1 83 ? 12.709 5.674 -45.519 1.00 93.94 83 MET A N 1
ATOM 636 C CA . MET A 1 83 ? 13.084 4.814 -44.392 1.00 93.94 83 MET A CA 1
ATOM 637 C C . MET A 1 83 ? 13.189 5.600 -43.082 1.00 93.94 83 MET A C 1
ATOM 639 O O . MET A 1 83 ? 12.711 5.116 -42.060 1.00 93.94 83 MET A O 1
ATOM 643 N N . GLU A 1 84 ? 13.761 6.803 -43.117 1.00 94.19 84 GLU A N 1
ATOM 644 C CA . GLU A 1 84 ? 13.879 7.680 -41.949 1.00 94.19 84 GLU A CA 1
ATOM 645 C C . GLU A 1 84 ? 12.508 8.112 -41.419 1.00 94.19 84 GLU A C 1
ATOM 647 O O . GLU A 1 84 ? 12.241 7.967 -40.227 1.00 94.19 84 GLU A O 1
ATOM 652 N N . VAL A 1 85 ? 11.601 8.538 -42.305 1.00 94.56 85 VAL A N 1
ATOM 653 C CA . VAL A 1 85 ? 10.222 8.897 -41.940 1.00 94.56 85 VAL A CA 1
ATOM 654 C C . VAL A 1 85 ? 9.507 7.721 -41.277 1.00 94.56 85 VAL A C 1
ATOM 656 O O . VAL A 1 85 ? 8.967 7.892 -40.188 1.00 94.56 85 VAL A O 1
ATOM 659 N N . ARG A 1 86 ? 9.570 6.515 -41.865 1.00 93.44 86 ARG A N 1
ATOM 660 C CA . ARG A 1 86 ? 8.951 5.318 -41.266 1.00 93.44 86 ARG A CA 1
ATOM 661 C C . ARG A 1 86 ? 9.510 5.000 -39.881 1.00 93.44 86 ARG A C 1
ATOM 663 O O . ARG A 1 86 ? 8.743 4.714 -38.970 1.00 93.44 86 ARG A O 1
ATOM 670 N N . HIS A 1 87 ? 10.827 5.090 -39.697 1.00 94.19 87 HIS A N 1
ATOM 671 C CA . HIS A 1 87 ? 11.446 4.883 -38.386 1.00 94.19 87 HIS A CA 1
ATOM 672 C C . HIS A 1 87 ? 10.960 5.921 -37.358 1.00 94.19 87 HIS A C 1
ATOM 674 O O . HIS A 1 87 ? 10.703 5.601 -36.195 1.00 94.19 87 HIS A O 1
ATOM 680 N N . MET A 1 88 ? 10.831 7.181 -37.774 1.00 93.56 88 MET A N 1
ATOM 681 C CA . MET A 1 88 ? 10.331 8.257 -36.921 1.00 93.56 88 MET A CA 1
ATOM 682 C C . MET A 1 88 ? 8.863 8.028 -36.532 1.00 93.56 88 MET A C 1
ATOM 684 O O . MET A 1 88 ? 8.519 8.146 -35.358 1.00 93.56 88 MET A O 1
ATOM 688 N N . GLU A 1 89 ? 8.019 7.638 -37.489 1.00 94.56 89 GLU A N 1
ATOM 689 C CA . GLU A 1 89 ? 6.616 7.274 -37.262 1.00 94.56 89 GLU A CA 1
ATOM 690 C C . GLU A 1 89 ? 6.494 6.099 -36.283 1.00 94.56 89 GLU A C 1
ATOM 692 O O . GLU A 1 89 ? 5.753 6.188 -35.304 1.00 94.56 89 GLU A O 1
ATOM 697 N N . GLU A 1 90 ? 7.272 5.031 -36.476 1.00 95.12 90 GLU A N 1
ATOM 698 C CA . GLU A 1 90 ? 7.329 3.889 -35.554 1.00 95.12 90 GLU A CA 1
ATOM 699 C C . GLU A 1 90 ? 7.740 4.314 -34.137 1.00 95.12 90 GLU A C 1
ATOM 701 O O . GLU A 1 90 ? 7.130 3.878 -33.158 1.00 95.12 90 GLU A O 1
ATOM 706 N N . THR A 1 91 ? 8.723 5.211 -34.015 1.00 94.06 91 THR A N 1
ATOM 707 C CA . THR A 1 91 ? 9.175 5.744 -32.720 1.00 94.06 91 THR A CA 1
ATOM 708 C C . THR A 1 91 ? 8.061 6.531 -32.024 1.00 94.06 91 THR A C 1
ATOM 710 O O . THR A 1 91 ? 7.796 6.308 -30.841 1.00 94.06 91 THR A O 1
ATOM 713 N N . ILE A 1 92 ? 7.356 7.398 -32.758 1.00 93.25 92 ILE A N 1
ATOM 714 C CA . ILE A 1 92 ? 6.228 8.185 -32.239 1.00 93.25 92 ILE A CA 1
ATOM 715 C C . ILE A 1 92 ? 5.085 7.266 -31.792 1.00 93.25 92 ILE A C 1
ATOM 717 O O . ILE A 1 92 ? 4.516 7.458 -30.715 1.00 93.25 92 ILE A O 1
ATOM 721 N N . HIS A 1 93 ? 4.753 6.243 -32.585 1.00 94.75 93 HIS A N 1
ATOM 722 C CA . HIS A 1 93 ? 3.730 5.263 -32.222 1.00 94.75 93 HIS A CA 1
ATOM 723 C C . HIS A 1 93 ? 4.113 4.474 -30.967 1.00 94.75 93 HIS A C 1
ATOM 725 O O . HIS A 1 93 ? 3.273 4.285 -30.082 1.00 94.75 93 HIS A O 1
ATOM 731 N N . HIS A 1 94 ? 5.376 4.057 -30.853 1.00 95.38 94 HIS A N 1
ATOM 732 C CA . HIS A 1 94 ? 5.876 3.361 -29.672 1.00 95.38 94 HIS A CA 1
ATOM 733 C C . HIS A 1 94 ? 5.806 4.243 -28.418 1.00 95.38 94 HIS A C 1
ATOM 735 O O . HIS A 1 94 ? 5.301 3.814 -27.378 1.00 95.38 94 HIS A O 1
ATOM 741 N N . GLU A 1 95 ? 6.242 5.498 -28.517 1.00 95.19 95 GLU A N 1
ATOM 742 C CA . GLU A 1 95 ? 6.178 6.454 -27.412 1.00 95.19 95 GLU A CA 1
ATOM 743 C C . GLU A 1 95 ? 4.729 6.764 -27.002 1.00 95.19 95 GLU A C 1
ATOM 745 O O . GLU A 1 95 ? 4.410 6.796 -25.810 1.00 95.19 95 GLU A O 1
ATOM 750 N N . SER A 1 96 ? 3.826 6.917 -27.974 1.00 96.50 96 SER A N 1
ATOM 751 C CA . SER A 1 96 ? 2.393 7.102 -27.730 1.00 96.50 96 SER A CA 1
ATOM 752 C C . SER A 1 96 ? 1.786 5.918 -26.967 1.00 96.50 96 SER A C 1
ATOM 754 O O . SER A 1 96 ? 1.106 6.128 -25.960 1.00 96.50 96 SER A O 1
ATOM 756 N N . ALA A 1 97 ? 2.101 4.680 -27.364 1.00 96.62 97 ALA A N 1
ATOM 757 C CA . ALA A 1 97 ? 1.637 3.475 -26.676 1.00 96.62 97 ALA A CA 1
ATOM 758 C C . ALA A 1 97 ? 2.157 3.388 -25.228 1.00 96.62 97 ALA A C 1
ATOM 760 O O . ALA A 1 97 ? 1.394 3.086 -24.307 1.00 96.62 97 ALA A O 1
ATOM 761 N N . LEU A 1 98 ? 3.435 3.711 -24.995 1.00 95.50 98 LEU A N 1
ATOM 762 C CA . LEU A 1 98 ? 4.005 3.764 -23.644 1.00 95.50 98 LEU A CA 1
ATOM 763 C C . LEU A 1 98 ? 3.346 4.845 -22.780 1.00 95.50 98 LEU A C 1
ATOM 765 O O . LEU A 1 98 ? 3.111 4.634 -21.589 1.00 95.50 98 LEU A O 1
ATOM 769 N N . ASN A 1 99 ? 3.040 6.003 -23.359 1.00 95.94 99 ASN A N 1
ATOM 770 C CA . ASN A 1 99 ? 2.362 7.082 -22.649 1.00 95.94 99 ASN A CA 1
ATOM 771 C C . ASN A 1 99 ? 0.923 6.714 -22.281 1.00 95.94 99 ASN A C 1
ATOM 773 O O . ASN A 1 99 ? 0.510 7.006 -21.156 1.00 95.94 99 ASN A O 1
ATOM 777 N N . GLN A 1 100 ? 0.210 6.009 -23.163 1.00 97.62 100 GLN A N 1
ATOM 778 C CA . GLN A 1 100 ? -1.116 5.479 -22.859 1.00 97.62 100 GLN A CA 1
ATOM 779 C C . GLN A 1 100 ? -1.064 4.495 -21.684 1.00 97.62 100 GLN A C 1
ATOM 781 O O . GLN A 1 100 ? -1.772 4.687 -20.700 1.00 97.62 100 GLN A O 1
ATOM 786 N N . LEU A 1 101 ? -0.143 3.523 -21.708 1.00 97.50 101 LEU A N 1
ATOM 787 C CA . LEU A 1 101 ? 0.032 2.567 -20.606 1.00 97.50 101 LEU A CA 1
ATOM 788 C C . LEU A 1 101 ? 0.348 3.254 -19.269 1.00 97.50 101 LEU A C 1
ATOM 790 O O . LEU A 1 101 ? -0.132 2.837 -18.214 1.00 97.50 101 LEU A O 1
ATOM 794 N N . ARG A 1 102 ? 1.150 4.327 -19.290 1.00 96.88 102 ARG A N 1
ATOM 795 C CA . ARG A 1 102 ? 1.443 5.118 -18.086 1.00 96.88 102 ARG A CA 1
ATOM 796 C C . ARG A 1 102 ? 0.196 5.821 -17.551 1.00 96.88 102 ARG A C 1
ATOM 798 O O . ARG A 1 102 ? 0.037 5.885 -16.334 1.00 96.88 102 ARG A O 1
ATOM 805 N N . GLU A 1 103 ? -0.662 6.358 -18.415 1.00 97.94 103 GLU A N 1
ATOM 806 C CA . GLU A 1 103 ? -1.913 6.996 -17.986 1.00 97.94 103 GLU A CA 1
ATOM 807 C C . GLU A 1 103 ? -2.934 5.977 -17.475 1.00 97.94 103 GLU A C 1
ATOM 809 O O . GLU A 1 103 ? -3.552 6.213 -16.434 1.00 97.94 103 GLU A O 1
ATOM 814 N N . ASP A 1 104 ? -3.045 4.819 -18.126 1.00 98.00 104 ASP A N 1
ATOM 815 C CA . ASP A 1 104 ? -3.897 3.717 -17.673 1.00 98.00 104 ASP A CA 1
ATOM 816 C C . ASP A 1 104 ? -3.466 3.247 -16.277 1.00 98.00 104 ASP A C 1
ATOM 818 O O . ASP A 1 104 ? -4.295 3.118 -15.376 1.00 98.00 104 ASP A O 1
ATOM 822 N N . LEU A 1 105 ? -2.155 3.098 -16.042 1.00 97.06 105 LEU A N 1
ATOM 823 C CA . LEU A 1 105 ? -1.612 2.741 -14.729 1.00 97.06 105 LEU A CA 1
ATOM 824 C C . LEU A 1 105 ? -1.890 3.816 -13.666 1.00 97.06 105 LEU A C 1
ATOM 826 O O . LEU A 1 105 ? -2.248 3.486 -12.533 1.00 97.06 105 LEU A O 1
ATOM 830 N N . ARG A 1 106 ? -1.740 5.106 -14.000 1.00 97.50 106 ARG A N 1
ATOM 831 C CA . ARG A 1 106 ? -2.089 6.207 -13.079 1.00 97.50 106 ARG A CA 1
ATOM 832 C C . ARG A 1 106 ? -3.574 6.185 -12.738 1.00 97.50 106 ARG A C 1
ATOM 834 O O . ARG A 1 106 ? -3.929 6.377 -11.578 1.00 97.50 106 ARG A O 1
ATOM 841 N N . SER A 1 107 ? -4.424 5.945 -13.728 1.00 97.75 107 SER A N 1
ATOM 842 C CA . SER A 1 107 ? -5.875 5.890 -13.562 1.00 97.75 107 SER A CA 1
ATOM 843 C C . SER A 1 107 ? -6.303 4.692 -12.722 1.00 97.75 107 SER A C 1
ATOM 845 O O . SER A 1 107 ? -7.032 4.879 -11.754 1.00 97.75 107 SER A O 1
ATOM 847 N N . ALA A 1 108 ? -5.760 3.502 -12.989 1.00 97.31 108 ALA A N 1
ATOM 848 C CA . ALA A 1 108 ? -5.984 2.314 -12.169 1.00 97.31 108 ALA A CA 1
ATOM 849 C C . ALA A 1 108 ? -5.519 2.521 -10.718 1.00 97.31 108 ALA A C 1
ATOM 851 O O . ALA A 1 108 ? -6.223 2.161 -9.777 1.00 97.31 108 ALA A O 1
ATOM 852 N N . LYS A 1 109 ? -4.362 3.169 -10.517 1.00 96.75 109 LYS A N 1
ATOM 853 C CA . LYS A 1 109 ? -3.876 3.521 -9.177 1.00 96.75 109 LYS A CA 1
ATOM 854 C C . LYS A 1 109 ? -4.820 4.490 -8.458 1.00 96.75 109 LYS A C 1
ATOM 856 O O . LYS A 1 109 ? -5.053 4.309 -7.268 1.00 96.75 109 LYS A O 1
ATOM 861 N N . ARG A 1 110 ? -5.340 5.514 -9.148 1.00 97.50 110 ARG A N 1
ATOM 862 C CA . ARG A 1 110 ? -6.325 6.451 -8.577 1.00 97.50 110 ARG A CA 1
ATOM 863 C C . ARG A 1 110 ? -7.598 5.717 -8.157 1.00 97.50 110 ARG A C 1
ATOM 865 O O . ARG A 1 110 ? -7.965 5.819 -6.993 1.00 97.50 110 ARG A O 1
ATOM 872 N N . ALA A 1 111 ? -8.170 4.909 -9.049 1.00 97.44 111 ALA A N 1
ATOM 873 C CA . ALA A 1 111 ? -9.368 4.118 -8.767 1.00 97.44 111 ALA A CA 1
ATOM 874 C C . ALA A 1 111 ? -9.177 3.197 -7.550 1.00 97.44 111 ALA A C 1
ATOM 876 O O . ALA A 1 111 ? -9.967 3.231 -6.615 1.00 97.44 111 ALA A O 1
ATOM 877 N N . HIS A 1 112 ? -8.062 2.463 -7.482 1.00 96.38 112 HIS A N 1
ATOM 878 C CA . HIS A 1 112 ? -7.775 1.606 -6.330 1.00 96.38 112 HIS A CA 1
ATOM 879 C C . HIS A 1 112 ? -7.640 2.405 -5.019 1.00 96.38 112 HIS A C 1
ATOM 881 O O . HIS A 1 112 ? -8.035 1.936 -3.951 1.00 96.38 112 HIS A O 1
ATOM 887 N N . VAL A 1 113 ? -7.035 3.597 -5.049 1.00 96.81 113 VAL A N 1
ATOM 888 C CA . VAL A 1 113 ? -6.934 4.445 -3.849 1.00 96.81 113 VAL A CA 1
ATOM 889 C C . VAL A 1 113 ? -8.318 4.916 -3.401 1.00 96.81 113 VAL A C 1
ATOM 891 O O . VAL A 1 113 ? -8.591 4.903 -2.202 1.00 96.81 113 VAL A O 1
ATOM 894 N N . GLU A 1 114 ? -9.181 5.294 -4.341 1.00 97.56 114 GLU A N 1
ATOM 895 C CA . GLU A 1 114 ? -10.568 5.683 -4.069 1.00 97.56 114 GLU A CA 1
ATOM 896 C C . GLU A 1 114 ? -11.365 4.523 -3.451 1.00 97.56 114 GLU A C 1
ATOM 898 O O . GLU A 1 114 ? -11.998 4.719 -2.413 1.00 97.56 114 GLU A O 1
ATOM 903 N N . ASP A 1 115 ? -11.245 3.304 -3.989 1.00 97.50 115 ASP A N 1
ATOM 904 C CA . ASP A 1 115 ? -11.897 2.102 -3.447 1.00 97.50 115 ASP A CA 1
ATOM 905 C C . ASP A 1 115 ? -11.459 1.812 -2.002 1.00 97.50 115 ASP A C 1
ATOM 907 O O . ASP A 1 115 ? -12.286 1.581 -1.117 1.00 97.50 115 ASP A O 1
ATOM 911 N N . VAL A 1 116 ? -10.152 1.880 -1.720 1.00 96.19 116 VAL A N 1
ATOM 912 C CA . VAL A 1 116 ? -9.620 1.682 -0.359 1.00 96.19 116 VAL A CA 1
ATOM 913 C C . VAL A 1 116 ? -10.128 2.763 0.595 1.00 96.19 116 VAL A C 1
ATOM 915 O O . VAL A 1 116 ? -10.457 2.471 1.745 1.00 96.19 116 VAL A O 1
ATOM 918 N N . GLN A 1 117 ? -10.202 4.016 0.145 1.00 96.75 117 GLN A N 1
ATOM 919 C CA . GLN A 1 117 ? -10.720 5.115 0.960 1.00 96.75 117 GLN A CA 1
ATOM 920 C C . GLN A 1 117 ? -12.213 4.966 1.251 1.00 96.75 117 GLN A C 1
ATOM 922 O O . GLN A 1 117 ? -12.632 5.263 2.374 1.00 96.75 117 GLN A O 1
ATOM 927 N N . LEU A 1 118 ? -12.992 4.495 0.274 1.00 97.06 118 LEU A N 1
ATOM 928 C CA . LEU A 1 118 ? -14.412 4.204 0.432 1.00 97.06 118 LEU A CA 1
ATOM 929 C C . LEU A 1 118 ? -14.621 3.105 1.477 1.00 97.06 118 LEU A C 1
ATOM 931 O O . LEU A 1 118 ? -15.299 3.351 2.473 1.00 97.06 118 LEU A O 1
ATOM 935 N N . LEU A 1 119 ? -13.952 1.959 1.316 1.00 96.81 119 LEU A N 1
ATOM 936 C CA . LEU A 1 119 ? -14.027 0.834 2.255 1.00 96.81 119 LEU A CA 1
ATOM 937 C C . LEU A 1 119 ? -13.585 1.236 3.669 1.00 96.81 119 LEU A C 1
ATOM 939 O O . LEU A 1 119 ? -14.244 0.909 4.654 1.00 96.81 119 LEU A O 1
ATOM 943 N N . ALA A 1 120 ? -12.500 2.008 3.792 1.00 95.19 120 ALA A N 1
ATOM 944 C CA . ALA A 1 120 ? -12.061 2.536 5.083 1.00 95.19 120 ALA A CA 1
ATOM 945 C C . ALA A 1 120 ? -13.081 3.519 5.684 1.00 95.19 120 ALA A C 1
ATOM 947 O O . ALA A 1 120 ? -13.225 3.610 6.902 1.00 95.19 120 ALA A O 1
ATOM 948 N N . GLY A 1 121 ? -13.780 4.286 4.845 1.00 96.25 121 GLY A N 1
ATOM 949 C CA . GLY A 1 121 ? -14.855 5.182 5.257 1.00 96.25 121 GLY A CA 1
ATOM 950 C C . GLY A 1 121 ? -16.087 4.440 5.769 1.00 96.25 121 GLY A C 1
ATOM 951 O O . GLY A 1 121 ? -16.620 4.823 6.807 1.00 96.25 121 GLY A O 1
ATOM 952 N N . GLU A 1 122 ? -16.517 3.391 5.070 1.00 96.56 122 GLU A N 1
ATOM 953 C CA . GLU A 1 122 ? -17.619 2.511 5.478 1.00 96.56 122 GLU A CA 1
ATOM 954 C C . GLU A 1 122 ? -17.287 1.794 6.786 1.00 96.56 122 GLU A C 1
ATOM 956 O O . GLU A 1 122 ? -18.022 1.935 7.760 1.00 96.56 122 GLU A O 1
ATOM 961 N N . SER A 1 123 ? -16.106 1.177 6.870 1.00 95.31 123 SER A N 1
ATOM 962 C CA . SER A 1 123 ? -15.645 0.507 8.087 1.00 95.31 123 SER A CA 1
ATOM 963 C C . SER A 1 123 ? -15.608 1.448 9.297 1.00 95.31 123 SER A C 1
ATOM 965 O O . SER A 1 123 ? -16.061 1.074 10.375 1.00 95.31 123 SER A O 1
ATOM 967 N N . ARG A 1 124 ? -15.160 2.704 9.139 1.00 95.69 124 ARG A N 1
ATOM 968 C CA . ARG A 1 124 ? -15.202 3.699 10.231 1.00 95.69 124 ARG A CA 1
ATOM 969 C C . ARG A 1 124 ? -16.622 4.018 10.699 1.00 95.69 124 ARG A C 1
ATOM 971 O O . ARG A 1 124 ? -16.821 4.241 11.889 1.00 95.69 124 ARG A O 1
ATOM 978 N N . LYS A 1 125 ? -17.596 4.071 9.786 1.00 96.50 125 LYS A N 1
ATOM 979 C CA . LYS A 1 125 ? -19.004 4.305 10.146 1.00 96.50 125 LYS A CA 1
ATOM 980 C C . LYS A 1 125 ? -19.585 3.109 10.889 1.00 96.50 125 LYS A C 1
ATOM 982 O O . LYS A 1 125 ? -20.287 3.307 11.879 1.00 96.50 125 LYS A O 1
ATOM 987 N N . ASP A 1 126 ? -19.269 1.899 10.440 1.00 96.00 126 ASP A N 1
ATOM 988 C CA . ASP A 1 126 ? -19.705 0.667 11.096 1.00 96.00 126 ASP A CA 1
ATOM 989 C C . ASP A 1 126 ? -19.115 0.562 12.505 1.00 96.00 126 ASP A C 1
ATOM 991 O O . ASP A 1 126 ? -19.850 0.289 13.454 1.00 96.00 126 ASP A O 1
ATOM 995 N N . ILE A 1 127 ? -17.823 0.880 12.661 1.00 93.19 127 ILE A N 1
ATOM 996 C CA . ILE A 1 127 ? -17.149 0.954 13.964 1.00 93.19 127 ILE A CA 1
ATOM 997 C C . ILE A 1 127 ? -17.857 1.966 14.864 1.00 93.19 127 ILE A C 1
ATOM 999 O O . ILE A 1 127 ? -18.349 1.568 15.914 1.00 93.19 127 ILE A O 1
ATOM 1003 N N . ALA A 1 128 ? -18.021 3.218 14.428 1.00 96.06 128 ALA A N 1
ATOM 1004 C CA . ALA A 1 128 ? -18.666 4.255 15.238 1.00 96.06 128 ALA A CA 1
ATOM 1005 C C . ALA A 1 128 ? -20.110 3.891 15.636 1.00 96.06 128 ALA A C 1
ATOM 1007 O O . ALA A 1 128 ? -20.546 4.151 16.757 1.00 96.06 128 ALA A O 1
ATOM 1008 N N . THR A 1 129 ? -20.858 3.258 14.727 1.00 96.19 129 THR A N 1
ATOM 1009 C CA . THR A 1 129 ? -22.217 2.777 15.013 1.00 96.19 129 THR A CA 1
ATOM 1010 C C . THR A 1 129 ? -22.187 1.659 16.050 1.00 96.19 129 THR A C 1
ATOM 1012 O O . THR A 1 129 ? -22.979 1.668 16.991 1.00 96.19 129 THR A O 1
ATOM 1015 N N . SER A 1 130 ? -21.267 0.703 15.903 1.00 92.25 130 SER A N 1
ATOM 1016 C CA . SER A 1 130 ? -21.115 -0.398 16.851 1.00 92.25 130 SER A CA 1
ATOM 1017 C C . SER A 1 130 ? -20.671 0.087 18.234 1.00 92.25 130 SER A C 1
ATOM 1019 O O . SER A 1 130 ? -21.273 -0.322 19.223 1.00 92.25 130 SER A O 1
ATOM 1021 N N . GLU A 1 131 ? -19.704 1.006 18.310 1.00 92.81 131 GLU A N 1
ATOM 1022 C CA . GLU A 1 131 ? -19.207 1.613 19.551 1.00 92.81 131 GLU A CA 1
ATOM 1023 C C . GLU A 1 131 ? -20.339 2.309 20.305 1.00 92.81 131 GLU A C 1
ATOM 1025 O O . GLU A 1 131 ? -20.568 1.999 21.470 1.00 92.81 131 GLU A O 1
ATOM 1030 N N . SER A 1 132 ? -21.138 3.135 19.622 1.00 94.94 132 SER A N 1
ATOM 1031 C CA . SER A 1 132 ? -22.291 3.801 20.239 1.00 94.94 132 SER A CA 1
ATOM 1032 C C . SER A 1 132 ? -23.321 2.812 20.806 1.00 94.94 132 SER A C 1
ATOM 1034 O O . SER A 1 132 ? -23.868 3.034 21.888 1.00 94.94 132 SER A O 1
ATOM 1036 N N . VAL A 1 133 ? -23.582 1.700 20.107 1.00 94.94 133 VAL A N 1
ATOM 1037 C CA . VAL A 1 133 ? -24.491 0.649 20.597 1.00 94.94 133 VAL A CA 1
ATOM 1038 C C . VAL A 1 133 ? -23.914 -0.055 21.827 1.00 94.94 133 VAL A C 1
ATOM 1040 O O . VAL A 1 133 ? -24.663 -0.358 22.760 1.00 94.94 133 VAL A O 1
ATOM 1043 N N . TYR A 1 134 ? -22.607 -0.324 21.846 1.00 89.50 134 TYR A N 1
ATOM 1044 C CA . TYR A 1 134 ? -21.944 -0.934 22.997 1.00 89.50 134 TYR A CA 1
ATOM 1045 C C . TYR A 1 134 ? -21.919 0.002 24.207 1.00 89.50 134 TYR A C 1
ATOM 1047 O O . TYR A 1 134 ? -22.283 -0.443 25.293 1.00 89.50 134 TYR A O 1
ATOM 1055 N N . GLU A 1 135 ? -21.590 1.282 24.023 1.00 92.06 135 GLU A N 1
ATOM 1056 C CA . GLU A 1 135 ? -21.607 2.299 25.083 1.00 92.06 135 GLU A CA 1
ATOM 1057 C C . GLU A 1 135 ? -22.997 2.424 25.716 1.00 92.06 135 GLU A C 1
ATOM 1059 O O . GLU A 1 135 ? -23.138 2.288 26.931 1.00 92.06 135 GLU A O 1
ATOM 1064 N N . ALA A 1 136 ? -24.047 2.567 24.898 1.00 94.88 136 ALA A N 1
ATOM 1065 C CA . ALA A 1 136 ? -25.422 2.644 25.392 1.00 94.88 136 ALA A CA 1
ATOM 1066 C C . ALA A 1 136 ? -25.833 1.381 26.170 1.00 94.88 136 ALA A C 1
ATOM 1068 O O . ALA A 1 136 ? -26.539 1.454 27.179 1.00 94.88 136 ALA A O 1
ATOM 1069 N N . ARG A 1 137 ? -25.387 0.204 25.716 1.00 91.44 137 ARG A N 1
ATOM 1070 C CA . ARG A 1 137 ? -25.676 -1.068 26.386 1.00 91.44 137 ARG A CA 1
ATOM 1071 C C . ARG A 1 137 ? -24.928 -1.210 27.709 1.00 91.44 137 ARG A C 1
ATOM 1073 O O . ARG A 1 137 ? -25.492 -1.758 28.656 1.00 91.44 137 ARG A O 1
ATOM 1080 N N . ASP A 1 138 ? -23.685 -0.757 27.784 1.00 89.75 138 ASP A N 1
ATOM 1081 C CA . ASP A 1 138 ? -22.900 -0.797 29.017 1.00 89.75 138 ASP A CA 1
ATOM 1082 C C . ASP A 1 138 ? -23.424 0.198 30.055 1.00 89.75 138 ASP A C 1
ATOM 1084 O O . ASP A 1 138 ? -23.567 -0.170 31.223 1.00 89.75 138 ASP A O 1
ATOM 1088 N N . GLU A 1 139 ? -23.837 1.398 29.637 1.00 92.81 139 GLU A N 1
ATOM 1089 C CA . GLU A 1 139 ? -24.555 2.338 30.505 1.00 92.81 139 GLU A CA 1
ATOM 1090 C C . GLU A 1 139 ? -25.864 1.736 31.030 1.00 92.81 139 GLU A C 1
ATOM 1092 O O . GLU A 1 139 ? -26.135 1.785 32.234 1.00 92.81 139 GLU A O 1
ATOM 1097 N N . GLN A 1 140 ? -26.655 1.101 30.155 1.00 93.25 140 GLN A N 1
ATOM 1098 C CA . GLN A 1 140 ? -27.884 0.419 30.557 1.00 93.25 140 GLN A CA 1
ATOM 1099 C C . GLN A 1 140 ? -27.605 -0.681 31.594 1.00 93.25 140 GLN A C 1
ATOM 1101 O O . GLN A 1 140 ? -28.274 -0.737 32.626 1.00 93.25 140 GLN A O 1
ATOM 1106 N N . ARG A 1 141 ? -26.603 -1.536 31.361 1.00 91.12 141 ARG A N 1
ATOM 1107 C CA . ARG A 1 141 ? -26.215 -2.605 32.298 1.00 91.12 141 ARG A CA 1
ATOM 1108 C C . ARG A 1 141 ? -25.745 -2.052 33.640 1.00 91.12 141 ARG A C 1
ATOM 1110 O O . ARG A 1 141 ? -26.115 -2.593 34.682 1.00 91.12 141 ARG A O 1
ATOM 1117 N N . ALA A 1 142 ? -24.954 -0.981 33.630 1.00 92.44 142 ALA A N 1
ATOM 1118 C CA . ALA A 1 142 ? -24.493 -0.325 34.848 1.00 92.44 142 ALA A CA 1
ATOM 1119 C C . ALA A 1 142 ? -25.673 0.227 35.662 1.00 92.44 142 ALA A C 1
ATOM 1121 O O . ALA A 1 142 ? -25.728 0.034 36.880 1.00 92.44 142 ALA A O 1
ATOM 1122 N N . GLN A 1 143 ? -26.649 0.844 34.990 1.00 95.06 143 GLN A N 1
ATOM 1123 C CA . GLN A 1 143 ? -27.862 1.358 35.618 1.00 95.06 143 GLN A CA 1
ATOM 1124 C C . GLN A 1 143 ? -28.745 0.236 36.186 1.00 95.06 143 GLN A C 1
ATOM 1126 O O . GLN A 1 143 ? -29.228 0.348 37.315 1.00 95.06 143 GLN A O 1
ATOM 1131 N N . GLU A 1 144 ? -28.940 -0.856 35.443 1.00 94.69 144 GLU A N 1
ATOM 1132 C CA . GLU A 1 144 ? -29.695 -2.030 35.900 1.00 94.69 144 GLU A CA 1
ATOM 1133 C C . GLU A 1 144 ? -29.057 -2.658 37.143 1.00 94.69 144 GLU A C 1
ATOM 1135 O O . GLU A 1 144 ? -29.752 -2.939 38.122 1.00 94.69 144 GLU A O 1
ATOM 1140 N N . LEU A 1 145 ? -27.731 -2.817 37.143 1.00 94.94 145 LEU A N 1
ATOM 1141 C CA . LEU A 1 145 ? -26.993 -3.358 38.280 1.00 94.94 145 LEU A CA 1
ATOM 1142 C C . LEU A 1 145 ? -27.078 -2.433 39.503 1.00 94.94 145 LEU A C 1
ATOM 1144 O O . LEU A 1 145 ? -27.309 -2.900 40.619 1.00 94.94 145 LEU A O 1
ATOM 1148 N N . ALA A 1 146 ? -26.926 -1.121 39.305 1.00 96.06 146 ALA A N 1
ATOM 1149 C CA . ALA A 1 146 ? -27.059 -0.134 40.374 1.00 96.06 146 ALA A CA 1
ATOM 1150 C C . ALA A 1 146 ? -28.472 -0.141 40.982 1.00 96.06 146 ALA A C 1
ATOM 1152 O O . ALA A 1 146 ? -28.613 -0.139 42.206 1.00 96.06 146 ALA A O 1
ATOM 1153 N N . SER A 1 147 ? -29.509 -0.214 40.140 1.00 96.25 147 SER A N 1
ATOM 1154 C CA . SER A 1 147 ? -30.903 -0.319 40.579 1.00 96.25 147 SER A CA 1
ATOM 1155 C C . SER A 1 147 ? -31.156 -1.610 41.360 1.00 96.25 147 SER A C 1
ATOM 1157 O O . SER A 1 147 ? -31.755 -1.562 42.431 1.00 96.25 147 SER A O 1
ATOM 1159 N N . SER A 1 148 ? -30.658 -2.748 40.865 1.00 96.06 148 SER A N 1
ATOM 1160 C CA . SER A 1 148 ? -30.792 -4.057 41.521 1.00 96.06 148 SER A CA 1
ATOM 1161 C C . SER A 1 148 ? -30.133 -4.060 42.906 1.00 96.06 148 SER A C 1
ATOM 1163 O O . SER A 1 148 ? -30.749 -4.444 43.899 1.00 96.06 148 SER A O 1
ATOM 1165 N N . ARG A 1 149 ? -28.907 -3.525 43.016 1.00 97.00 149 ARG A N 1
ATOM 1166 C CA . ARG A 1 149 ? -28.196 -3.377 44.299 1.00 97.00 149 ARG A CA 1
ATOM 1167 C C . ARG A 1 149 ? -28.939 -2.463 45.276 1.00 97.00 149 ARG A C 1
ATOM 1169 O O . ARG A 1 149 ? -29.019 -2.772 46.464 1.00 97.00 149 ARG A O 1
ATOM 1176 N N . ALA A 1 150 ? -29.496 -1.352 44.794 1.00 97.06 150 ALA A N 1
ATOM 1177 C CA . ALA A 1 150 ? -30.296 -0.454 45.623 1.00 97.06 150 ALA A CA 1
ATOM 1178 C C . ALA A 1 150 ? -31.576 -1.139 46.133 1.00 97.06 150 ALA A C 1
ATOM 1180 O O . ALA A 1 150 ? -31.939 -0.971 47.299 1.00 97.06 150 ALA A O 1
ATOM 1181 N N . GLU A 1 151 ? -32.232 -1.945 45.297 1.00 96.81 151 GLU A N 1
ATOM 1182 C CA . GLU A 1 151 ? -33.415 -2.709 45.688 1.00 96.81 151 GLU A CA 1
ATOM 1183 C C . GLU A 1 151 ? -33.088 -3.766 46.750 1.00 96.81 151 GLU A C 1
ATOM 1185 O O . GLU A 1 151 ? -33.765 -3.811 47.780 1.00 96.81 151 GLU A O 1
ATOM 1190 N N . VAL A 1 152 ? -31.995 -4.522 46.589 1.00 97.31 152 VAL A N 1
ATOM 1191 C CA . VAL A 1 152 ? -31.502 -5.459 47.616 1.00 97.31 152 VAL A CA 1
ATOM 1192 C C . VAL A 1 152 ? -31.290 -4.748 48.954 1.00 97.31 152 VAL A C 1
ATOM 1194 O O . VAL A 1 152 ? -31.764 -5.233 49.983 1.00 97.31 152 VAL A O 1
ATOM 1197 N N . LEU A 1 153 ? -30.636 -3.581 48.960 1.00 97.50 153 LEU A N 1
ATOM 1198 C CA . LEU A 1 153 ? -30.396 -2.804 50.183 1.00 97.50 153 LEU A CA 1
ATOM 1199 C C . LEU A 1 153 ? -31.704 -2.342 50.838 1.00 97.50 153 LEU A C 1
ATOM 1201 O O . LEU A 1 153 ? -31.887 -2.503 52.044 1.00 97.50 153 LEU A O 1
ATOM 1205 N N . MET A 1 154 ? -32.639 -1.807 50.049 1.00 97.00 154 MET A N 1
ATOM 1206 C CA . MET A 1 154 ? -33.934 -1.330 50.543 1.00 97.00 154 MET A CA 1
ATOM 1207 C C . MET A 1 154 ? -34.779 -2.460 51.139 1.00 97.00 154 MET A C 1
ATOM 1209 O O . MET A 1 154 ? -35.344 -2.299 52.225 1.00 97.00 154 MET A O 1
ATOM 1213 N N . LYS A 1 155 ? -34.856 -3.606 50.453 1.00 96.44 155 LYS A N 1
ATOM 1214 C CA . LYS A 1 155 ? -35.620 -4.774 50.912 1.00 96.44 155 LYS A CA 1
ATOM 1215 C C . LYS A 1 155 ? -34.973 -5.427 52.132 1.00 96.44 155 LYS A C 1
ATOM 1217 O O . LYS A 1 155 ? -35.692 -5.816 53.049 1.00 96.44 155 LYS A O 1
ATOM 1222 N N . SER A 1 156 ? -33.641 -5.472 52.190 1.00 96.88 156 SER A N 1
ATOM 1223 C CA . SER A 1 156 ? -32.902 -5.975 53.358 1.00 96.88 156 SER A CA 1
ATOM 1224 C C . SER A 1 156 ? -33.120 -5.085 54.584 1.00 96.88 156 SER A C 1
ATOM 1226 O O . SER A 1 156 ? -33.445 -5.586 55.655 1.00 96.88 156 SER A O 1
ATOM 1228 N N . ALA A 1 157 ? -33.078 -3.760 54.421 1.00 97.56 157 ALA A N 1
ATOM 1229 C CA . ALA A 1 157 ? -33.373 -2.821 55.504 1.00 97.56 157 ALA A CA 1
ATOM 1230 C C . ALA A 1 157 ? -34.849 -2.860 55.954 1.00 97.56 157 ALA A C 1
ATOM 1232 O O . ALA A 1 157 ? -35.170 -2.585 57.112 1.00 97.56 157 ALA A O 1
ATOM 1233 N N . GLU A 1 158 ? -35.795 -3.150 55.053 1.00 97.25 158 GLU A N 1
ATOM 1234 C CA . GLU A 1 158 ? -37.192 -3.413 55.429 1.00 97.25 158 GLU A CA 1
ATOM 1235 C C . GLU A 1 158 ? -37.311 -4.708 56.242 1.00 97.25 158 GLU A C 1
ATOM 1237 O O . GLU A 1 158 ? -37.936 -4.704 57.304 1.00 97.25 158 GLU A O 1
ATOM 1242 N N . LEU A 1 159 ? -36.661 -5.782 55.788 1.00 97.69 159 LEU A N 1
ATOM 1243 C CA . LEU A 1 159 ? -36.618 -7.062 56.487 1.00 97.69 159 LEU A CA 1
ATOM 1244 C C . LEU A 1 159 ? -36.048 -6.905 57.905 1.00 97.69 159 LEU A C 1
ATOM 1246 O O . LEU A 1 159 ? -36.695 -7.323 58.865 1.00 97.69 159 LEU A O 1
ATOM 1250 N N . GLU A 1 160 ? -34.912 -6.225 58.057 1.00 97.56 160 GLU A N 1
ATOM 1251 C CA . GLU A 1 160 ? -34.298 -5.929 59.358 1.00 97.56 160 GLU A CA 1
ATOM 1252 C C . GLU A 1 160 ? -35.244 -5.160 60.285 1.00 97.56 160 GLU A C 1
ATOM 1254 O O . GLU A 1 160 ? -35.446 -5.564 61.429 1.00 97.56 160 GLU A O 1
ATOM 1259 N N . ARG A 1 161 ? -35.898 -4.098 59.793 1.00 97.44 161 ARG A N 1
ATOM 1260 C CA . ARG A 1 161 ? -36.882 -3.337 60.584 1.00 97.44 161 ARG A CA 1
ATOM 1261 C C . ARG A 1 161 ? -38.050 -4.210 61.042 1.00 97.44 161 ARG A C 1
ATOM 1263 O O . ARG A 1 161 ? -38.462 -4.110 62.197 1.00 97.44 161 ARG A O 1
ATOM 1270 N N . THR A 1 162 ? -38.574 -5.074 60.169 1.00 96.44 162 THR A N 1
ATOM 1271 C CA . THR A 1 162 ? -39.672 -5.988 60.532 1.00 96.44 162 THR A CA 1
ATOM 1272 C C . THR A 1 162 ? -39.246 -7.061 61.533 1.00 96.44 162 THR A C 1
ATOM 1274 O O . THR A 1 162 ? -40.016 -7.375 62.442 1.00 96.44 162 THR A O 1
ATOM 1277 N N . ASN A 1 163 ? -38.016 -7.571 61.423 1.00 96.62 163 ASN A N 1
ATOM 1278 C CA . ASN A 1 163 ? -37.431 -8.495 62.394 1.00 96.62 163 ASN A CA 1
ATOM 1279 C C . ASN A 1 163 ? -37.261 -7.834 63.765 1.00 96.62 163 ASN A C 1
ATOM 1281 O O . ASN A 1 163 ? -37.660 -8.411 64.775 1.00 96.62 163 ASN A O 1
ATOM 1285 N N . THR A 1 164 ? -36.738 -6.608 63.810 1.00 96.94 164 THR A N 1
ATOM 1286 C CA . THR A 1 164 ? -36.597 -5.846 65.058 1.00 96.94 164 THR A CA 1
ATOM 1287 C C . THR A 1 164 ? -37.952 -5.615 65.724 1.00 96.94 164 THR A C 1
ATOM 1289 O O . THR A 1 164 ? -38.099 -5.917 66.905 1.00 96.94 164 THR A O 1
ATOM 1292 N N . ALA A 1 165 ? -38.973 -5.189 64.970 1.00 95.00 165 ALA A N 1
ATOM 1293 C CA . ALA A 1 165 ? -40.325 -5.000 65.503 1.00 95.00 165 ALA A CA 1
ATOM 1294 C C . ALA A 1 165 ? -40.920 -6.299 66.082 1.00 95.00 165 ALA A C 1
ATOM 1296 O O . ALA A 1 165 ? -41.521 -6.288 67.158 1.00 95.00 165 ALA A O 1
ATOM 1297 N N . LEU A 1 166 ? -40.717 -7.440 65.407 1.00 94.81 166 LEU A N 1
ATOM 1298 C CA . LEU A 1 166 ? -41.135 -8.746 65.924 1.00 94.81 166 LEU A CA 1
ATOM 1299 C C . LEU A 1 166 ? -40.432 -9.073 67.251 1.00 94.81 166 LEU A C 1
ATOM 1301 O O . LEU A 1 166 ? -41.092 -9.501 68.201 1.00 94.81 166 LEU A O 1
ATOM 1305 N N . HIS A 1 167 ? -39.116 -8.864 67.329 1.00 93.81 167 HIS A N 1
ATOM 1306 C CA . HIS A 1 167 ? -38.338 -9.119 68.541 1.00 93.81 167 HIS A CA 1
ATOM 1307 C C . HIS A 1 167 ? -38.742 -8.210 69.707 1.00 93.81 167 HIS A C 1
ATOM 1309 O O . HIS A 1 167 ? -38.867 -8.692 70.833 1.00 93.81 167 HIS A O 1
ATOM 1315 N N . GLU A 1 168 ? -38.998 -6.926 69.455 1.00 91.75 168 GLU A N 1
ATOM 1316 C CA . GLU A 1 168 ? -39.468 -5.974 70.468 1.00 91.75 168 GLU A CA 1
ATOM 1317 C C . GLU A 1 168 ? -40.828 -6.385 71.049 1.00 91.75 168 GLU A C 1
ATOM 1319 O O . GLU A 1 168 ? -41.004 -6.396 72.270 1.00 91.75 168 GLU A O 1
ATOM 1324 N N . ILE A 1 169 ? -41.774 -6.796 70.197 1.00 88.38 169 ILE A N 1
ATOM 1325 C CA . ILE A 1 169 ? -43.097 -7.274 70.628 1.00 88.38 169 ILE A CA 1
ATOM 1326 C C . ILE A 1 169 ? -42.973 -8.567 71.442 1.00 88.38 169 ILE A C 1
ATOM 1328 O O . ILE A 1 169 ? -43.589 -8.689 72.506 1.00 88.38 169 ILE A O 1
ATOM 1332 N N . GLN A 1 170 ? -42.151 -9.518 70.990 1.00 87.00 170 GLN A N 1
ATOM 1333 C CA . GLN A 1 170 ? -41.888 -10.762 71.722 1.00 87.00 170 GLN A CA 1
ATOM 1334 C C . GLN A 1 170 ? -41.267 -10.491 73.100 1.00 87.00 170 GLN A C 1
ATOM 1336 O O . GLN A 1 170 ? -41.721 -11.051 74.099 1.00 87.00 170 GLN A O 1
ATOM 1341 N N . ALA A 1 171 ? -40.278 -9.597 73.181 1.00 86.12 171 ALA A N 1
ATOM 1342 C CA . ALA A 1 171 ? -39.647 -9.208 74.440 1.00 86.12 171 ALA A CA 1
ATOM 1343 C C . ALA A 1 171 ? -40.640 -8.518 75.390 1.00 86.12 171 ALA A C 1
ATOM 1345 O O . ALA A 1 171 ? -40.712 -8.852 76.574 1.00 86.12 171 ALA A O 1
ATOM 1346 N N . ALA A 1 172 ? -41.464 -7.600 74.881 1.00 82.44 172 ALA A N 1
ATOM 1347 C CA . ALA A 1 172 ? -42.466 -6.900 75.678 1.00 82.44 172 ALA A CA 1
ATOM 1348 C C . ALA A 1 172 ? -43.588 -7.825 76.192 1.00 82.44 172 ALA A C 1
ATOM 1350 O O . ALA A 1 172 ? -44.129 -7.588 77.276 1.00 82.44 172 ALA A O 1
ATOM 1351 N N . GLY A 1 173 ? -43.933 -8.872 75.433 1.00 74.44 173 GLY A N 1
ATOM 1352 C CA . GLY A 1 173 ? -44.872 -9.919 75.843 1.00 74.44 173 GLY A CA 1
ATOM 1353 C C . GLY A 1 173 ? -44.326 -10.831 76.947 1.00 74.44 173 GLY A C 1
ATOM 1354 O O . GLY A 1 173 ? -45.092 -11.281 77.793 1.00 74.44 173 GLY A O 1
ATOM 1355 N N . LEU A 1 174 ? -43.006 -11.048 76.995 1.00 72.00 174 LEU A N 1
ATOM 1356 C CA . LEU A 1 174 ? -42.340 -11.811 78.060 1.00 72.00 174 LEU A CA 1
ATOM 1357 C C . LEU A 1 174 ? -42.248 -11.034 79.383 1.00 72.00 174 LEU A C 1
ATOM 1359 O O . LEU A 1 174 ? -42.353 -11.627 80.453 1.00 72.00 174 LEU A O 1
ATOM 1363 N N . VAL A 1 175 ? -42.063 -9.711 79.322 1.00 68.44 175 VAL A N 1
ATOM 1364 C CA . VAL A 1 175 ? -41.949 -8.847 80.514 1.00 68.44 175 VAL A CA 1
ATOM 1365 C C . VAL A 1 175 ? -43.309 -8.604 81.184 1.00 68.44 175 VAL A C 1
ATOM 1367 O O . VAL A 1 175 ? -43.380 -8.427 82.399 1.00 68.44 175 VAL A O 1
ATOM 1370 N N . ARG A 1 176 ? -44.405 -8.608 80.415 1.00 66.38 176 ARG A N 1
ATOM 1371 C CA . ARG A 1 176 ? -45.768 -8.384 80.921 1.00 66.38 176 ARG A CA 1
ATOM 1372 C C . ARG A 1 176 ? -46.516 -9.712 81.050 1.00 66.38 176 ARG A C 1
ATOM 1374 O O . ARG A 1 176 ? -47.183 -10.140 80.113 1.00 66.38 176 ARG A O 1
ATOM 1381 N N . SER A 1 177 ? -46.437 -10.333 82.228 1.00 60.25 177 SER A N 1
ATOM 1382 C CA . SER A 1 177 ? -47.044 -11.641 82.547 1.00 60.25 177 SER A CA 1
ATOM 1383 C C . SER A 1 177 ? -48.554 -11.738 82.268 1.00 60.25 177 SER A C 1
ATOM 1385 O O . SER A 1 177 ? -49.047 -12.822 81.972 1.00 60.25 177 SER A O 1
ATOM 1387 N N . GLU A 1 178 ? -49.283 -10.619 82.291 1.00 64.31 178 GLU A N 1
ATOM 1388 C CA . GLU A 1 178 ? -50.720 -10.543 81.973 1.00 64.31 178 GLU A CA 1
ATOM 1389 C C . GLU A 1 178 ? -51.025 -10.589 80.460 1.00 64.31 178 GLU A C 1
ATOM 1391 O O . GLU A 1 178 ? -52.154 -10.862 80.060 1.00 64.31 178 GLU A O 1
ATOM 1396 N N . CYS A 1 179 ? -50.031 -10.348 79.597 1.00 63.56 179 CYS A N 1
ATOM 1397 C CA . CYS A 1 179 ? -50.185 -10.288 78.137 1.00 63.56 179 CYS A CA 1
ATOM 1398 C C . CYS A 1 179 ? -49.659 -11.526 77.392 1.00 63.56 179 CYS A C 1
ATOM 1400 O O . CYS A 1 179 ? -49.826 -11.602 76.175 1.00 63.56 179 CYS A O 1
ATOM 1402 N N . GLY A 1 180 ? -49.078 -12.510 78.089 1.00 63.53 180 GLY A N 1
ATOM 1403 C CA . GLY A 1 180 ? -48.474 -13.708 77.483 1.00 63.53 180 GLY A CA 1
ATOM 1404 C C . GLY A 1 180 ? -49.437 -14.609 76.690 1.00 63.53 180 GLY A C 1
ATOM 1405 O O . GLY A 1 180 ? -48.994 -15.510 75.984 1.00 63.53 180 GLY A O 1
ATOM 1406 N N . SER A 1 181 ? -50.750 -14.372 76.778 1.00 71.62 181 SER A N 1
ATOM 1407 C CA . SER A 1 181 ? -51.792 -15.074 76.007 1.00 71.62 181 SER A CA 1
ATOM 1408 C C . SER A 1 181 ? -52.813 -14.118 75.377 1.00 71.62 181 SER A C 1
ATOM 1410 O O . SER A 1 181 ? -53.949 -14.504 75.109 1.00 71.62 181 SER A O 1
ATOM 1412 N N . CYS A 1 182 ? -52.439 -12.851 75.166 1.00 81.38 182 CYS A N 1
ATOM 1413 C CA . CYS A 1 182 ? -53.317 -11.878 74.524 1.00 81.38 182 CYS A CA 1
ATOM 1414 C C . CYS A 1 182 ? -53.514 -12.241 73.035 1.00 81.38 182 CYS A C 1
ATOM 1416 O O . CYS A 1 182 ? -52.535 -12.244 72.282 1.00 81.38 182 CYS A O 1
ATOM 1418 N N . PRO A 1 183 ? -54.753 -12.501 72.576 1.00 83.06 183 PRO A N 1
ATOM 1419 C CA . PRO A 1 183 ? -55.010 -12.930 71.201 1.00 83.06 183 PRO A CA 1
ATOM 1420 C C . PRO A 1 183 ? -54.600 -11.877 70.160 1.00 83.06 183 PRO A C 1
ATOM 1422 O O . PRO A 1 183 ? -54.123 -12.241 69.089 1.00 83.06 183 PRO A O 1
ATOM 1425 N N . VAL A 1 184 ? -54.702 -10.585 70.495 1.00 85.31 184 VAL A N 1
ATOM 1426 C CA . VAL A 1 184 ? -54.315 -9.475 69.605 1.00 85.31 184 VAL A CA 1
ATOM 1427 C C . VAL A 1 184 ? -52.802 -9.460 69.354 1.00 85.31 184 VAL A C 1
ATOM 1429 O O . VAL A 1 184 ? -52.367 -9.394 68.208 1.00 85.31 184 VAL A O 1
ATOM 1432 N N . LEU A 1 185 ? -51.988 -9.604 70.408 1.00 84.31 185 LEU A N 1
ATOM 1433 C CA . LEU A 1 185 ? -50.525 -9.676 70.277 1.00 84.31 185 LEU A CA 1
ATOM 1434 C C . LEU A 1 185 ? -50.090 -10.926 69.504 1.00 84.31 185 LEU A C 1
ATOM 1436 O O . LEU A 1 185 ? -49.142 -10.886 68.721 1.00 84.31 185 LEU A O 1
ATOM 1440 N N . GLN A 1 186 ? -50.788 -12.045 69.705 1.00 86.38 186 GLN A N 1
ATOM 1441 C CA . GLN A 1 186 ? -50.482 -13.291 69.012 1.00 86.38 186 GLN A CA 1
ATOM 1442 C C . GLN A 1 186 ? -50.808 -13.217 67.513 1.00 86.38 186 GLN A C 1
ATOM 1444 O O . GLN A 1 186 ? -50.071 -13.777 66.700 1.00 86.38 186 GLN A O 1
ATOM 1449 N N . GLU A 1 187 ? -51.863 -12.495 67.135 1.00 90.00 187 GLU A N 1
ATOM 1450 C CA . GLU A 1 187 ? -52.177 -12.204 65.736 1.00 90.00 187 GLU A CA 1
ATOM 1451 C C . GLU A 1 187 ? -51.121 -11.291 65.092 1.00 90.00 187 GLU A C 1
ATOM 1453 O O . GLU A 1 187 ? -50.630 -11.599 64.004 1.00 90.00 187 GLU A O 1
ATOM 1458 N N . GLU A 1 188 ? -50.697 -10.230 65.781 1.00 90.06 188 GLU A N 1
ATOM 1459 C CA . GLU A 1 188 ? -49.673 -9.298 65.291 1.00 90.06 188 GLU A CA 1
ATOM 1460 C C . GLU A 1 188 ? -48.313 -9.987 65.079 1.00 90.06 188 GLU A C 1
ATOM 1462 O O . GLU A 1 188 ? -47.689 -9.835 64.025 1.00 90.06 188 GLU A O 1
ATOM 1467 N N . ILE A 1 189 ? -47.907 -10.860 66.010 1.00 91.25 189 ILE A N 1
ATOM 1468 C CA . ILE A 1 189 ? -46.730 -11.732 65.862 1.00 91.25 189 ILE A CA 1
ATOM 1469 C C . ILE A 1 189 ? -46.848 -12.605 64.605 1.00 91.25 189 ILE A C 1
ATOM 1471 O O . ILE A 1 189 ? -45.894 -12.703 63.831 1.00 91.25 189 ILE A O 1
ATOM 1475 N N . GLN A 1 190 ? -48.004 -13.231 64.361 1.00 92.75 190 GLN A N 1
ATOM 1476 C CA . GLN A 1 190 ? -48.197 -14.067 63.171 1.00 92.75 190 GLN A CA 1
ATOM 1477 C C . GLN A 1 190 ? -48.160 -13.259 61.868 1.00 92.75 190 GLN A C 1
ATOM 1479 O O . GLN A 1 190 ? -47.644 -13.751 60.859 1.00 92.75 190 GLN A O 1
ATOM 1484 N N . VAL A 1 191 ? -48.712 -12.042 61.864 1.00 95.44 191 VAL A N 1
ATOM 1485 C CA . VAL A 1 191 ? -48.669 -11.131 60.711 1.00 95.44 191 VAL A CA 1
ATOM 1486 C C . VAL A 1 191 ? -47.227 -10.734 60.403 1.00 95.44 191 VAL A C 1
ATOM 1488 O O . VAL A 1 191 ? -46.798 -10.879 59.256 1.00 95.44 191 VAL A O 1
ATOM 1491 N N . LEU A 1 192 ? -46.455 -10.325 61.413 1.00 95.69 192 LEU A N 1
ATOM 1492 C CA . LEU A 1 192 ? -45.041 -9.984 61.253 1.00 95.69 192 LEU A CA 1
ATOM 1493 C C . LEU A 1 192 ? -44.221 -11.183 60.771 1.00 95.69 192 LEU A C 1
ATOM 1495 O O . LEU A 1 192 ? -43.469 -11.054 59.812 1.00 95.69 192 LEU A O 1
ATOM 1499 N N . GLN A 1 193 ? -44.435 -12.377 61.328 1.00 96.06 193 GLN A N 1
ATOM 1500 C CA . GLN A 1 193 ? -43.777 -13.603 60.857 1.00 96.06 193 GLN A CA 1
ATOM 1501 C C . GLN A 1 193 ? -44.111 -13.940 59.396 1.00 96.06 193 GLN A C 1
ATOM 1503 O O . GLN A 1 193 ? -43.248 -14.400 58.648 1.00 96.06 193 GLN A O 1
ATOM 1508 N N . ARG A 1 194 ? -45.363 -13.737 58.961 1.00 97.00 194 ARG A N 1
ATOM 1509 C CA . ARG A 1 194 ? -45.745 -13.894 57.546 1.00 97.00 194 ARG A CA 1
ATOM 1510 C C . ARG A 1 194 ? -45.056 -12.851 56.666 1.00 97.00 194 ARG A C 1
ATOM 1512 O O . ARG A 1 194 ? -44.582 -13.206 55.589 1.00 97.00 194 ARG A O 1
ATOM 1519 N N . ARG A 1 195 ? -44.970 -11.598 57.125 1.00 96.94 195 ARG A N 1
ATOM 1520 C CA . ARG A 1 195 ? -44.294 -10.514 56.402 1.00 96.94 195 ARG A CA 1
ATOM 1521 C C . ARG A 1 195 ? -42.792 -10.764 56.267 1.00 96.94 195 ARG A C 1
ATOM 1523 O O . ARG A 1 195 ? -42.285 -10.617 55.162 1.00 96.94 195 ARG A O 1
ATOM 1530 N N . ILE A 1 196 ? -42.125 -11.196 57.337 1.00 97.88 196 ILE A N 1
ATOM 1531 C CA . ILE A 1 196 ? -40.701 -11.561 57.352 1.00 97.88 196 ILE A CA 1
ATOM 1532 C C . ILE A 1 196 ? -40.427 -12.653 56.318 1.00 97.88 196 ILE A C 1
ATOM 1534 O O . ILE A 1 196 ? -39.636 -12.422 55.415 1.00 97.88 196 ILE A O 1
ATOM 1538 N N . ARG A 1 197 ? -41.170 -13.769 56.338 1.00 97.56 197 ARG A N 1
ATOM 1539 C CA . ARG A 1 197 ? -40.997 -14.852 55.345 1.00 97.56 197 ARG A CA 1
ATOM 1540 C C . ARG A 1 197 ? -41.159 -14.382 53.895 1.00 97.56 197 ARG A C 1
ATOM 1542 O O . ARG A 1 197 ? -40.423 -14.807 53.004 1.00 97.56 197 ARG A O 1
ATOM 1549 N N . ALA A 1 198 ? -42.126 -13.499 53.641 1.00 97.06 198 ALA A N 1
ATOM 1550 C CA . ALA A 1 198 ? -42.329 -12.926 52.312 1.00 97.06 198 ALA A CA 1
ATOM 1551 C C . ALA A 1 198 ? -41.173 -11.996 51.897 1.00 97.06 198 ALA A C 1
ATOM 1553 O O . ALA A 1 198 ? -40.727 -12.039 50.747 1.00 97.06 198 ALA A O 1
ATOM 1554 N N . LEU A 1 199 ? -40.669 -11.177 52.826 1.00 97.00 199 LEU A N 1
ATOM 1555 C CA . LEU A 1 199 ? -39.518 -10.305 52.598 1.00 97.00 199 LEU A CA 1
ATOM 1556 C C . LEU A 1 199 ? -38.227 -11.107 52.399 1.00 97.00 199 LEU A C 1
ATOM 1558 O O . LEU A 1 199 ? -37.503 -10.805 51.462 1.00 97.00 199 LEU A O 1
ATOM 1562 N N . GLU A 1 200 ? -37.980 -12.161 53.177 1.00 97.69 200 GLU A N 1
ATOM 1563 C CA . GLU A 1 200 ? -36.842 -13.080 53.000 1.00 97.69 200 GLU A CA 1
ATOM 1564 C C . GLU A 1 200 ? -36.826 -13.689 51.596 1.00 97.69 200 GLU A C 1
ATOM 1566 O O . GLU A 1 200 ? -35.800 -13.676 50.919 1.00 97.69 200 GLU A O 1
ATOM 1571 N N . THR A 1 201 ? -37.986 -14.154 51.121 1.00 97.44 201 THR A N 1
ATOM 1572 C CA . THR A 1 201 ? -38.121 -14.700 49.761 1.00 97.44 201 THR A CA 1
ATOM 1573 C C . THR A 1 201 ? -37.828 -13.629 48.706 1.00 97.44 201 THR A C 1
ATOM 1575 O O . THR A 1 201 ? -37.138 -13.890 47.725 1.00 97.44 201 THR A O 1
ATOM 1578 N N . THR A 1 202 ? -38.326 -12.407 48.917 1.00 96.62 202 THR A N 1
ATOM 1579 C CA . THR A 1 202 ? -38.109 -11.284 47.991 1.00 96.62 202 THR A CA 1
ATOM 1580 C C . THR A 1 202 ? -36.636 -10.877 47.953 1.00 96.62 202 THR A C 1
ATOM 1582 O O . THR A 1 202 ? -36.064 -10.793 46.874 1.00 96.62 202 THR A O 1
ATOM 1585 N N . VAL A 1 203 ? -35.997 -10.693 49.113 1.00 97.44 203 VAL A N 1
ATOM 1586 C CA . VAL A 1 203 ? -34.566 -10.371 49.222 1.00 97.44 203 VAL A CA 1
ATOM 1587 C C . VAL A 1 203 ? -33.724 -11.457 48.562 1.00 97.44 203 VAL A C 1
ATOM 1589 O O . VAL A 1 203 ? -32.838 -11.133 47.781 1.00 97.44 203 VAL A O 1
ATOM 1592 N N . SER A 1 204 ? -34.022 -12.736 48.808 1.00 97.56 204 SER A N 1
ATOM 1593 C CA . SER A 1 204 ? -33.294 -13.842 48.180 1.00 97.56 204 SER A CA 1
ATOM 1594 C C . SER A 1 204 ? -33.400 -13.812 46.652 1.00 97.56 204 SER A C 1
ATOM 1596 O O . SER A 1 204 ? -32.392 -13.988 45.971 1.00 97.56 204 SER A O 1
ATOM 1598 N N . ASN A 1 205 ? -34.584 -13.527 46.101 1.00 96.38 205 ASN A N 1
ATOM 1599 C CA . ASN A 1 205 ? -34.763 -13.400 44.654 1.00 96.38 205 ASN A CA 1
ATOM 1600 C C . ASN A 1 205 ? -33.968 -12.223 44.068 1.00 96.38 205 ASN A C 1
ATOM 1602 O O . ASN A 1 205 ? -33.326 -12.387 43.030 1.00 96.38 205 ASN A O 1
ATOM 1606 N N . GLU A 1 206 ? -33.972 -11.064 44.731 1.00 95.25 206 GLU A N 1
ATOM 1607 C CA . GLU A 1 206 ? -33.226 -9.884 44.273 1.00 95.25 206 GLU A CA 1
ATOM 1608 C C . GLU A 1 206 ? -31.706 -10.062 44.395 1.00 95.25 206 GLU A C 1
ATOM 1610 O O . GLU A 1 206 ? -30.956 -9.621 43.521 1.00 95.25 206 GLU A O 1
ATOM 1615 N N . VAL A 1 207 ? -31.232 -10.762 45.431 1.00 97.44 207 VAL A N 1
ATOM 1616 C CA . VAL A 1 207 ? -29.817 -11.143 45.570 1.00 97.44 207 VAL A CA 1
ATOM 1617 C C . VAL A 1 207 ? -29.407 -12.056 44.417 1.00 97.44 207 VAL A C 1
ATOM 1619 O O . VAL A 1 207 ? -28.475 -11.718 43.695 1.00 97.44 207 VAL A O 1
ATOM 1622 N N . ASN A 1 208 ? -30.160 -13.130 44.158 1.00 96.75 208 ASN A N 1
ATOM 1623 C CA . ASN A 1 208 ? -29.876 -14.050 43.051 1.00 96.75 208 ASN A CA 1
ATOM 1624 C C . ASN A 1 208 ? -29.879 -13.332 41.689 1.00 96.75 208 ASN A C 1
ATOM 1626 O O . ASN A 1 208 ? -29.040 -13.598 40.828 1.00 96.75 208 ASN A O 1
ATOM 1630 N N . ARG A 1 209 ? -30.820 -12.400 41.482 1.00 94.88 209 ARG A N 1
ATOM 1631 C CA . ARG A 1 209 ? -30.875 -11.563 40.276 1.00 94.88 209 ARG A CA 1
ATOM 1632 C C . ARG A 1 209 ? -29.621 -10.697 40.146 1.00 94.88 209 ARG A C 1
ATOM 1634 O O . ARG A 1 209 ? -29.042 -10.633 39.063 1.00 94.88 209 ARG A O 1
ATOM 1641 N N . THR A 1 210 ? -29.205 -10.050 41.232 1.00 96.25 210 THR A N 1
ATOM 1642 C CA . THR A 1 210 ? -28.023 -9.178 41.260 1.00 96.25 210 THR A CA 1
ATOM 1643 C C . THR A 1 210 ? -26.746 -9.974 40.994 1.00 96.25 210 THR A C 1
ATOM 1645 O O . THR A 1 210 ? -25.971 -9.587 40.124 1.00 96.25 210 THR A O 1
ATOM 1648 N N . GLU A 1 211 ? -26.565 -11.122 41.649 1.00 96.44 211 GLU A N 1
ATOM 1649 C CA . GLU A 1 211 ? -25.430 -12.028 41.422 1.00 96.44 211 GLU A CA 1
ATOM 1650 C C . GLU A 1 211 ? -25.361 -12.505 39.961 1.00 96.44 211 GLU A C 1
ATOM 1652 O O . GLU A 1 211 ? -24.284 -12.543 39.364 1.00 96.44 211 GLU A O 1
ATOM 1657 N N . GLY A 1 212 ? -26.510 -12.802 39.342 1.00 95.50 212 GLY A N 1
ATOM 1658 C CA . GLY A 1 212 ? -26.580 -13.162 37.924 1.00 95.50 212 GLY A CA 1
ATOM 1659 C C . GLY A 1 212 ? -26.125 -12.037 36.983 1.00 95.50 212 GLY A C 1
ATOM 1660 O O . GLY A 1 212 ? -25.420 -12.296 36.005 1.00 95.50 212 GLY A O 1
ATOM 1661 N N . LEU A 1 213 ? -26.484 -10.784 37.282 1.00 93.44 213 LEU A N 1
ATOM 1662 C CA . LEU A 1 213 ? -26.019 -9.618 36.520 1.00 93.44 213 LEU A CA 1
ATOM 1663 C C . LEU A 1 213 ? -24.507 -9.399 36.684 1.00 93.44 213 LEU A C 1
ATOM 1665 O O . LEU A 1 213 ? -23.819 -9.118 35.702 1.00 93.44 213 LEU A O 1
ATOM 1669 N N . GLU A 1 214 ? -23.978 -9.567 37.897 1.00 95.06 214 GLU A N 1
ATOM 1670 C CA . GLU A 1 214 ? -22.540 -9.451 38.179 1.00 95.06 214 GLU A CA 1
ATOM 1671 C C . GLU A 1 214 ? -21.725 -10.529 37.458 1.00 95.06 214 GLU A C 1
ATOM 1673 O O . GLU A 1 214 ? -20.688 -10.222 36.864 1.00 95.06 214 GLU A O 1
ATOM 1678 N N . ALA A 1 215 ? -22.215 -11.771 37.438 1.00 95.62 215 ALA A N 1
ATOM 1679 C CA . ALA A 1 215 ? -21.593 -12.860 36.692 1.00 95.62 215 ALA A CA 1
ATOM 1680 C C . ALA A 1 215 ? -21.566 -12.573 35.181 1.00 95.62 215 ALA A C 1
ATOM 1682 O O . ALA A 1 215 ? -20.519 -12.700 34.546 1.00 95.62 215 ALA A O 1
ATOM 1683 N N . SER A 1 216 ? -22.684 -12.104 34.613 1.00 91.94 216 SER A N 1
ATOM 1684 C CA . SER A 1 216 ? -22.757 -11.748 33.189 1.00 91.94 216 SER A CA 1
ATOM 1685 C C . SER A 1 216 ? -21.802 -10.604 32.819 1.00 91.94 216 SER A C 1
ATOM 1687 O O . SER A 1 216 ? -21.176 -10.638 31.757 1.00 91.94 216 SER A O 1
ATOM 1689 N N . LEU A 1 217 ? -21.637 -9.612 33.701 1.00 91.88 217 LEU A N 1
ATOM 1690 C CA . LEU A 1 217 ? -20.670 -8.529 33.512 1.00 91.88 217 LEU A CA 1
ATOM 1691 C C . LEU A 1 217 ? -19.223 -9.044 33.554 1.00 91.88 217 LEU A C 1
ATOM 1693 O O . LEU A 1 217 ? -18.401 -8.644 32.729 1.00 91.88 217 LEU A O 1
ATOM 1697 N N . ALA A 1 218 ? -18.912 -9.953 34.480 1.00 93.81 218 ALA A N 1
ATOM 1698 C CA . ALA A 1 218 ? -17.588 -10.563 34.578 1.00 93.81 218 ALA A CA 1
ATOM 1699 C C . ALA A 1 218 ? -17.242 -11.396 33.329 1.00 93.81 218 ALA A C 1
ATOM 1701 O O . ALA A 1 218 ? -16.123 -11.318 32.818 1.00 93.81 218 ALA A O 1
ATOM 1702 N N . GLU A 1 219 ? -18.201 -12.158 32.799 1.00 94.62 219 GLU A N 1
ATOM 1703 C CA . GLU A 1 219 ? -18.049 -12.885 31.534 1.00 94.62 219 GLU A CA 1
ATOM 1704 C C . GLU A 1 219 ? -17.803 -11.935 30.356 1.00 94.62 219 GLU A C 1
ATOM 1706 O O . GLU A 1 219 ? -16.854 -12.140 29.598 1.00 94.62 219 GLU A O 1
ATOM 1711 N N . ALA A 1 220 ? -18.588 -10.857 30.243 1.00 90.44 220 ALA A N 1
ATOM 1712 C CA . ALA A 1 220 ? -18.402 -9.847 29.203 1.00 90.44 220 ALA A CA 1
ATOM 1713 C C . ALA A 1 220 ? -17.014 -9.186 29.278 1.00 90.44 220 ALA A C 1
ATOM 1715 O O . ALA A 1 220 ? -16.351 -9.037 28.251 1.00 90.44 220 ALA A O 1
ATOM 1716 N N . GLY A 1 221 ? -16.531 -8.867 30.484 1.00 92.06 221 GLY A N 1
ATOM 1717 C CA . GLY A 1 221 ? -15.182 -8.335 30.694 1.00 92.06 221 GLY A CA 1
ATOM 1718 C C . GLY A 1 221 ? -14.079 -9.316 30.281 1.00 92.06 221 GLY A C 1
ATOM 1719 O O . GLY A 1 221 ? -13.081 -8.921 29.676 1.00 92.06 221 GLY A O 1
ATOM 1720 N N . ASN A 1 222 ? -14.268 -10.615 30.532 1.00 95.44 222 ASN A N 1
ATOM 1721 C CA . ASN A 1 222 ? -13.341 -11.645 30.063 1.00 95.44 222 ASN A CA 1
ATOM 1722 C C . ASN A 1 222 ? -13.323 -11.751 28.532 1.00 95.44 222 ASN A C 1
ATOM 1724 O O . ASN A 1 222 ? -12.241 -11.823 27.947 1.00 95.44 222 ASN A O 1
ATOM 1728 N N . SER A 1 223 ? -14.491 -11.735 27.884 1.00 93.38 223 SER A N 1
ATOM 1729 C CA . SER A 1 223 ? -14.594 -11.733 26.420 1.00 93.38 223 SER A CA 1
ATOM 1730 C C . SER A 1 223 ? -13.944 -10.497 25.799 1.00 93.38 223 SER A C 1
ATOM 1732 O O . SER A 1 223 ? -13.213 -10.638 24.819 1.00 93.38 223 SER A O 1
ATOM 1734 N N . LEU A 1 224 ? -14.145 -9.312 26.387 1.00 91.56 224 LEU A N 1
ATOM 1735 C CA . LEU A 1 224 ? -13.503 -8.076 25.938 1.00 91.56 224 LEU A CA 1
ATOM 1736 C C . LEU A 1 224 ? -11.980 -8.194 26.005 1.00 91.56 224 LEU A C 1
ATOM 1738 O O . LEU A 1 224 ? -11.308 -7.942 25.012 1.00 91.56 224 LEU A O 1
ATOM 1742 N N . ARG A 1 225 ? -11.434 -8.670 27.128 1.00 95.62 225 ARG A N 1
ATOM 1743 C CA . ARG A 1 225 ? -9.985 -8.855 27.293 1.00 95.62 225 ARG A CA 1
ATOM 1744 C C . ARG A 1 225 ? -9.385 -9.800 26.247 1.00 95.62 225 ARG A C 1
ATOM 1746 O O . ARG A 1 225 ? -8.299 -9.538 25.740 1.00 95.62 225 ARG A O 1
ATOM 1753 N N . VAL A 1 226 ? -10.078 -10.896 25.925 1.00 97.25 226 VAL A N 1
ATOM 1754 C CA . VAL A 1 226 ? -9.652 -11.818 24.856 1.00 97.25 226 VAL A CA 1
ATOM 1755 C C . VAL A 1 226 ? -9.699 -11.118 23.499 1.00 97.25 226 VAL A C 1
ATOM 1757 O O . VAL A 1 226 ? -8.740 -11.203 22.738 1.00 97.25 226 VAL A O 1
ATOM 1760 N N . SER A 1 227 ? -10.777 -10.384 23.214 1.00 93.25 227 SER A N 1
ATOM 1761 C CA . SER A 1 227 ? -10.908 -9.616 21.975 1.00 93.25 227 SER A CA 1
ATOM 1762 C C . SER A 1 227 ? -9.799 -8.570 21.827 1.00 93.25 227 SER A C 1
ATOM 1764 O O . SER A 1 227 ? -9.200 -8.479 20.763 1.00 93.25 227 SER A O 1
ATOM 1766 N N . GLU A 1 228 ? -9.487 -7.814 22.881 1.00 94.94 228 GLU A N 1
ATOM 1767 C CA . GLU A 1 228 ? -8.400 -6.825 22.904 1.00 94.94 228 GLU A CA 1
ATOM 1768 C C . GLU A 1 228 ? -7.023 -7.454 22.684 1.00 94.94 228 GLU A C 1
ATOM 1770 O O . GLU A 1 228 ? -6.153 -6.863 22.047 1.00 94.94 228 GLU A O 1
ATOM 1775 N N . GLN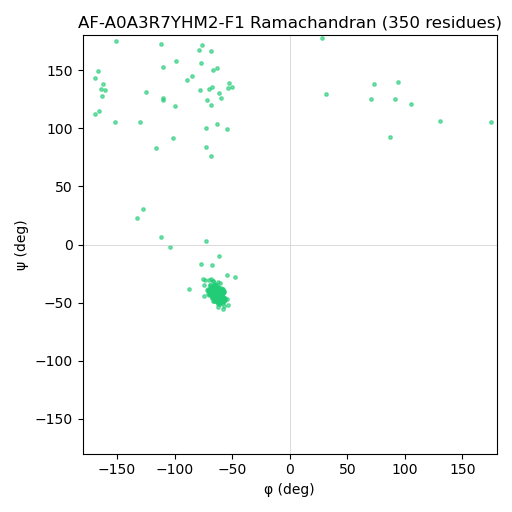 A 1 229 ? -6.801 -8.655 23.218 1.00 97.06 229 GLN A N 1
ATOM 1776 C CA . GLN A 1 229 ? -5.567 -9.383 22.967 1.00 97.06 229 GLN A CA 1
ATOM 1777 C C . GLN A 1 229 ? -5.471 -9.795 21.492 1.00 97.06 229 GLN A C 1
ATOM 1779 O O . GLN A 1 229 ? -4.456 -9.526 20.854 1.00 97.06 229 GLN A O 1
ATOM 1784 N N . CYS A 1 230 ? -6.532 -10.379 20.930 1.00 97.19 230 CYS A N 1
ATOM 1785 C CA . CYS A 1 230 ? -6.556 -10.768 19.521 1.00 97.19 230 CYS A CA 1
ATOM 1786 C C . CYS A 1 230 ? -6.392 -9.566 18.580 1.00 97.19 230 CYS A C 1
ATOM 1788 O O . CYS A 1 230 ? -5.705 -9.673 17.566 1.00 97.19 230 CYS A O 1
ATOM 1790 N N . THR A 1 231 ? -6.988 -8.411 18.899 1.00 94.06 231 THR A N 1
ATOM 1791 C CA . THR A 1 231 ? -6.807 -7.199 18.087 1.00 94.06 231 THR A CA 1
ATOM 1792 C C . THR A 1 231 ? -5.384 -6.664 18.176 1.00 94.06 231 THR A C 1
ATOM 1794 O O . THR A 1 231 ? -4.847 -6.257 17.149 1.00 94.06 231 THR A O 1
ATOM 1797 N N . ARG A 1 232 ? -4.732 -6.711 19.347 1.00 97.19 232 ARG A N 1
ATOM 1798 C CA . ARG A 1 232 ? -3.302 -6.368 19.461 1.00 97.19 232 ARG A CA 1
ATOM 1799 C C . ARG A 1 232 ? -2.428 -7.278 18.608 1.00 97.19 232 ARG A C 1
ATOM 1801 O O . ARG A 1 232 ? -1.632 -6.767 17.830 1.00 97.19 232 ARG A O 1
ATOM 1808 N N . GLU A 1 233 ? -2.615 -8.593 18.703 1.00 97.69 233 GLU A N 1
ATOM 1809 C CA . GLU A 1 233 ? -1.863 -9.573 17.906 1.00 97.69 233 GLU A CA 1
ATOM 1810 C C . GLU A 1 233 ? -2.056 -9.331 16.396 1.00 97.69 233 GLU A C 1
ATOM 1812 O O . GLU A 1 233 ? -1.091 -9.335 15.631 1.00 97.69 233 GLU A O 1
ATOM 1817 N N . ALA A 1 234 ? -3.285 -9.029 15.962 1.00 96.38 234 ALA A N 1
ATOM 1818 C CA . ALA A 1 234 ? -3.573 -8.692 14.569 1.00 96.38 234 ALA A CA 1
ATOM 1819 C C . ALA A 1 234 ? -2.899 -7.382 14.119 1.00 96.38 234 ALA A C 1
ATOM 1821 O O . ALA A 1 234 ? -2.367 -7.313 13.011 1.00 96.38 234 ALA A O 1
ATOM 1822 N N . VAL A 1 235 ? -2.891 -6.344 14.964 1.00 95.69 235 VAL A N 1
ATOM 1823 C CA . VAL A 1 235 ? -2.213 -5.069 14.667 1.00 95.69 235 VAL A CA 1
ATOM 1824 C C . VAL A 1 235 ? -0.702 -5.267 14.554 1.00 95.69 235 VAL A C 1
ATOM 1826 O O . VAL A 1 235 ? -0.098 -4.774 13.603 1.00 95.69 235 VAL A O 1
ATOM 1829 N N . GLU A 1 236 ? -0.096 -6.026 15.465 1.00 97.12 236 GLU A N 1
ATOM 1830 C CA . GLU A 1 236 ? 1.332 -6.355 15.414 1.00 97.12 236 GLU A CA 1
ATOM 1831 C C . GLU A 1 236 ? 1.693 -7.123 14.133 1.00 97.12 236 GLU A C 1
ATOM 1833 O O . GLU A 1 236 ? 2.708 -6.827 13.494 1.00 97.12 236 GLU A O 1
ATOM 1838 N N . GLN A 1 237 ? 0.840 -8.061 13.707 1.00 97.50 237 GLN A N 1
ATOM 1839 C CA . GLN A 1 237 ? 1.025 -8.780 12.449 1.00 97.50 237 GLN A CA 1
ATOM 1840 C C . GLN A 1 237 ? 0.936 -7.845 11.233 1.00 97.50 237 GLN A C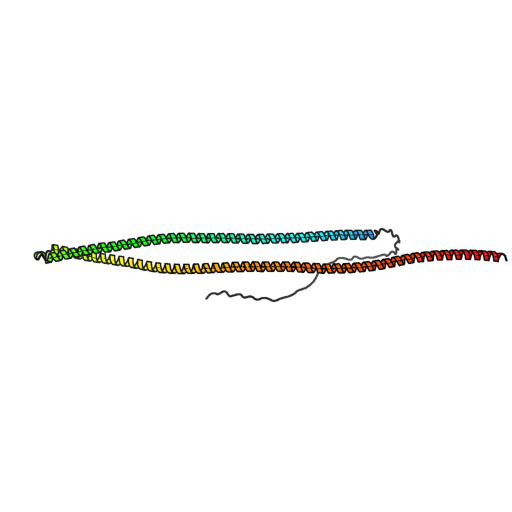 1
ATOM 1842 O O . GLN A 1 237 ? 1.810 -7.889 10.364 1.00 97.50 237 GLN A O 1
ATOM 1847 N N . LEU A 1 238 ? -0.069 -6.967 11.178 1.00 96.38 238 LEU A N 1
ATOM 1848 C CA . LEU A 1 238 ? -0.213 -5.990 10.092 1.00 96.38 238 LEU A CA 1
ATOM 1849 C C . LEU A 1 238 ? 0.968 -5.013 10.036 1.00 96.38 238 LEU A C 1
ATOM 1851 O O . LEU A 1 238 ? 1.439 -4.661 8.952 1.00 96.38 238 LEU A O 1
ATOM 1855 N N . ASP A 1 239 ? 1.480 -4.592 11.191 1.00 96.94 239 ASP A N 1
ATOM 1856 C CA . ASP A 1 239 ? 2.671 -3.751 11.277 1.00 96.94 239 ASP A CA 1
ATOM 1857 C C . ASP A 1 239 ? 3.916 -4.480 10.756 1.00 96.94 239 ASP A C 1
ATOM 1859 O O . ASP A 1 239 ? 4.707 -3.886 10.014 1.00 96.94 239 ASP A O 1
ATOM 1863 N N . HIS A 1 240 ? 4.072 -5.767 11.083 1.00 97.50 240 HIS A N 1
ATOM 1864 C CA . HIS A 1 240 ? 5.150 -6.595 10.550 1.00 97.50 240 HIS A CA 1
ATOM 1865 C C . HIS A 1 240 ? 5.060 -6.725 9.025 1.00 97.50 240 HIS A C 1
ATOM 1867 O O . HIS A 1 240 ? 6.035 -6.453 8.323 1.00 97.50 240 HIS A O 1
ATOM 1873 N N . GLU A 1 241 ? 3.886 -7.078 8.499 1.00 96.75 241 GLU A N 1
ATOM 1874 C CA . GLU A 1 241 ? 3.640 -7.198 7.059 1.00 96.75 241 GLU A CA 1
ATOM 1875 C C . GLU A 1 241 ? 3.902 -5.873 6.332 1.00 96.75 241 GLU A C 1
A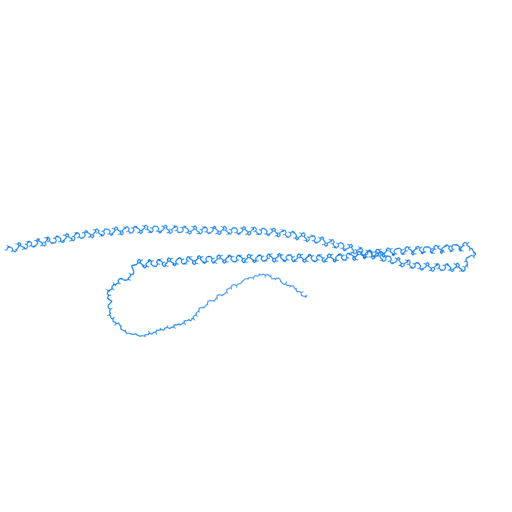TOM 1877 O O . GLU A 1 241 ? 4.584 -5.853 5.305 1.00 96.75 241 GLU A O 1
ATOM 1882 N N . ARG A 1 242 ? 3.462 -4.739 6.894 1.00 95.94 242 ARG A N 1
ATOM 1883 C CA . ARG A 1 242 ? 3.747 -3.405 6.344 1.00 95.94 242 ARG A CA 1
ATOM 1884 C C . ARG A 1 242 ? 5.248 -3.157 6.211 1.00 95.94 242 ARG A C 1
ATOM 1886 O O . ARG A 1 242 ? 5.686 -2.659 5.173 1.00 95.94 242 ARG A O 1
ATOM 1893 N N . VAL A 1 243 ? 6.032 -3.477 7.240 1.00 97.81 243 VAL A N 1
ATOM 1894 C CA . VAL A 1 243 ? 7.493 -3.308 7.207 1.00 97.81 243 VAL A CA 1
ATOM 1895 C C . VAL A 1 243 ? 8.119 -4.215 6.146 1.00 97.81 243 VAL A C 1
ATOM 1897 O O . VAL A 1 243 ? 8.953 -3.745 5.372 1.00 97.81 243 VAL A O 1
ATOM 1900 N N . GLN A 1 244 ? 7.682 -5.474 6.040 1.00 97.50 244 GLN A N 1
ATOM 1901 C CA . GLN A 1 244 ? 8.157 -6.397 5.000 1.00 97.50 244 GLN A CA 1
ATOM 1902 C C . GLN A 1 244 ? 7.872 -5.863 3.592 1.00 97.50 244 GLN A C 1
ATOM 1904 O O . GLN A 1 244 ? 8.767 -5.829 2.747 1.00 97.50 244 GLN A O 1
ATOM 1909 N N . PHE A 1 245 ? 6.656 -5.367 3.342 1.00 95.62 245 PHE A N 1
ATOM 1910 C CA . PHE A 1 245 ? 6.307 -4.771 2.053 1.00 95.62 245 PHE A CA 1
ATOM 1911 C C . PHE A 1 245 ? 7.118 -3.509 1.748 1.00 95.62 245 PHE A C 1
ATOM 1913 O O . PHE A 1 245 ? 7.519 -3.302 0.602 1.00 95.62 245 PHE A O 1
ATOM 1920 N N . GLN A 1 246 ? 7.400 -2.672 2.749 1.00 96.94 246 GLN A N 1
ATOM 1921 C CA . GLN A 1 246 ? 8.244 -1.489 2.571 1.00 96.94 246 GLN A CA 1
ATOM 1922 C C . GLN A 1 246 ? 9.686 -1.859 2.207 1.00 96.94 246 GLN A C 1
ATOM 1924 O O . GLN A 1 246 ? 10.252 -1.250 1.298 1.00 96.94 246 GLN A O 1
ATOM 1929 N N . LEU A 1 247 ? 10.263 -2.865 2.866 1.00 97.75 247 LEU A N 1
ATOM 1930 C CA . LEU A 1 247 ? 11.603 -3.364 2.549 1.00 97.75 247 LEU A CA 1
ATOM 1931 C C . LEU A 1 247 ? 11.655 -3.963 1.140 1.00 97.75 247 LEU A C 1
ATOM 1933 O O . LEU A 1 247 ? 12.526 -3.594 0.354 1.00 97.75 247 LEU A O 1
ATOM 1937 N N . ALA A 1 248 ? 10.680 -4.804 0.785 1.00 96.94 248 ALA A N 1
ATOM 1938 C CA . ALA A 1 248 ? 10.575 -5.376 -0.555 1.00 96.94 248 ALA A CA 1
ATOM 1939 C C . ALA A 1 248 ? 10.444 -4.287 -1.633 1.00 96.94 248 ALA A C 1
ATOM 1941 O O . ALA A 1 248 ? 11.074 -4.369 -2.687 1.00 96.94 248 ALA A O 1
ATOM 1942 N N . LEU A 1 249 ? 9.674 -3.225 -1.368 1.00 96.12 249 LEU A N 1
ATOM 1943 C CA . LEU A 1 249 ? 9.550 -2.090 -2.281 1.00 96.12 249 LEU A CA 1
ATOM 1944 C C . LEU A 1 249 ? 10.885 -1.354 -2.466 1.00 96.12 249 LEU A C 1
ATOM 1946 O O . LEU A 1 249 ? 11.229 -0.998 -3.593 1.00 96.12 249 LEU A O 1
ATOM 1950 N N . GLN A 1 250 ? 11.641 -1.129 -1.389 1.00 97.81 250 GLN A N 1
ATOM 1951 C CA . GLN A 1 250 ? 12.964 -0.499 -1.463 1.00 97.81 250 GLN A CA 1
ATOM 1952 C C . GLN A 1 250 ? 13.966 -1.363 -2.235 1.00 97.81 250 GLN A C 1
ATOM 1954 O O . GLN A 1 250 ? 14.710 -0.848 -3.071 1.00 97.81 250 GLN A O 1
ATOM 1959 N N . GLU A 1 251 ? 13.964 -2.675 -1.998 1.00 97.56 251 GLU A N 1
ATOM 1960 C CA . GLU A 1 251 ? 14.811 -3.622 -2.722 1.00 97.56 251 GLU A CA 1
ATOM 1961 C C . GLU A 1 251 ? 14.479 -3.632 -4.218 1.00 97.56 251 GLU A C 1
ATOM 1963 O O . GLU A 1 251 ? 15.379 -3.515 -5.050 1.00 97.56 251 GLU A O 1
ATOM 1968 N N . GLN A 1 252 ? 13.192 -3.659 -4.569 1.00 96.62 252 GLN A N 1
ATOM 1969 C CA . GLN A 1 252 ? 12.740 -3.561 -5.957 1.00 96.62 252 GLN A CA 1
ATOM 1970 C C . GLN A 1 252 ? 13.141 -2.235 -6.610 1.00 96.62 252 GLN A C 1
ATOM 1972 O O . GLN A 1 252 ? 13.602 -2.220 -7.749 1.00 96.62 252 GLN A O 1
ATOM 1977 N N . GLN A 1 253 ? 13.026 -1.109 -5.900 1.00 95.62 253 GLN A N 1
ATOM 1978 C CA . GLN A 1 253 ? 13.474 0.191 -6.409 1.00 95.62 253 GLN A CA 1
ATOM 1979 C C . GLN A 1 253 ? 14.980 0.214 -6.676 1.00 95.62 253 GLN A C 1
ATOM 1981 O O . GLN A 1 253 ? 15.407 0.729 -7.710 1.00 95.62 253 GLN A O 1
ATOM 1986 N N . LYS A 1 254 ? 15.780 -0.360 -5.773 1.00 97.31 254 LYS A N 1
ATOM 1987 C CA . LYS A 1 254 ? 17.230 -0.469 -5.945 1.00 97.31 254 LYS A CA 1
ATOM 1988 C C . LYS A 1 254 ? 17.584 -1.375 -7.124 1.00 97.31 254 LYS A C 1
ATOM 1990 O O . LYS A 1 254 ? 18.349 -0.963 -7.988 1.00 97.31 254 LYS A O 1
ATOM 1995 N N . SER A 1 255 ? 16.973 -2.558 -7.198 1.00 96.44 255 SER A N 1
ATOM 1996 C CA . SER A 1 255 ? 17.164 -3.500 -8.303 1.00 96.44 255 SER A CA 1
ATOM 1997 C C . SER A 1 255 ? 16.800 -2.875 -9.652 1.00 96.44 255 SER A C 1
ATOM 1999 O O . SER A 1 255 ? 17.554 -3.019 -10.612 1.00 96.44 255 SER A O 1
ATOM 2001 N N . ARG A 1 256 ? 15.701 -2.110 -9.718 1.00 95.75 256 ARG A N 1
ATOM 2002 C CA . ARG A 1 256 ? 15.311 -1.370 -10.924 1.00 95.75 256 ARG A CA 1
ATOM 2003 C C . ARG A 1 256 ? 16.366 -0.342 -11.331 1.00 95.75 256 ARG A C 1
ATOM 2005 O O . ARG A 1 256 ? 16.728 -0.302 -12.498 1.00 95.75 256 ARG A O 1
ATOM 2012 N N . LEU A 1 257 ? 16.873 0.455 -10.388 1.00 96.12 257 LEU A N 1
ATOM 2013 C CA . LEU A 1 257 ? 17.916 1.453 -10.666 1.00 96.12 257 LEU A CA 1
ATOM 2014 C C . LEU A 1 257 ? 19.223 0.807 -11.149 1.00 96.12 257 LEU A C 1
ATOM 2016 O O . LEU A 1 257 ? 19.877 1.329 -12.050 1.00 96.12 257 LEU A O 1
ATOM 2020 N N . ASP A 1 258 ? 19.609 -0.328 -10.565 1.00 95.81 258 ASP A N 1
ATOM 2021 C CA . ASP A 1 258 ? 20.798 -1.071 -10.990 1.00 95.81 258 ASP A CA 1
ATOM 2022 C C . ASP A 1 258 ? 20.602 -1.673 -12.393 1.00 95.81 258 ASP A C 1
ATOM 2024 O O . ASP A 1 258 ? 21.507 -1.624 -13.231 1.00 95.81 258 ASP A O 1
ATOM 2028 N N . LEU A 1 259 ? 19.401 -2.178 -12.697 1.00 95.00 259 LEU A N 1
ATOM 2029 C CA . LEU A 1 259 ? 19.058 -2.653 -14.036 1.00 95.00 259 LEU A CA 1
ATOM 2030 C C . LEU A 1 259 ? 19.087 -1.514 -15.064 1.00 95.00 259 LEU A C 1
ATOM 2032 O O . LEU A 1 259 ? 19.721 -1.664 -16.104 1.00 95.00 259 LEU A O 1
ATOM 2036 N N . GLU A 1 260 ? 18.471 -0.369 -14.765 1.00 93.88 260 GLU A N 1
ATOM 2037 C CA . GLU A 1 260 ? 18.495 0.821 -15.626 1.00 93.88 260 GLU A CA 1
ATOM 2038 C C . GLU A 1 260 ? 19.944 1.208 -15.962 1.00 93.88 260 GLU A C 1
ATOM 2040 O O . GLU A 1 260 ? 20.315 1.218 -17.136 1.00 93.88 260 GLU A O 1
ATOM 2045 N N . ARG A 1 261 ? 20.809 1.359 -14.951 1.00 95.06 261 ARG A N 1
ATOM 2046 C CA . ARG A 1 261 ? 22.238 1.670 -15.147 1.00 95.06 261 ARG A CA 1
ATOM 2047 C C . ARG A 1 261 ? 22.966 0.642 -16.010 1.00 95.06 261 ARG A C 1
ATOM 2049 O O . ARG A 1 261 ? 23.648 1.009 -16.960 1.00 95.06 261 ARG A O 1
ATOM 2056 N N . THR A 1 262 ? 22.812 -0.650 -15.716 1.00 94.19 262 THR A N 1
ATOM 2057 C CA . THR A 1 262 ? 23.497 -1.707 -16.486 1.00 94.19 262 THR A CA 1
ATOM 2058 C C . THR A 1 262 ? 23.020 -1.776 -17.936 1.00 94.19 262 THR A C 1
ATOM 2060 O O . THR A 1 262 ? 23.816 -2.058 -18.836 1.00 94.19 262 THR A O 1
ATOM 2063 N N . THR A 1 263 ? 21.736 -1.507 -18.190 1.00 89.81 263 THR A N 1
ATOM 2064 C CA . THR A 1 263 ? 21.202 -1.434 -19.555 1.00 89.81 263 THR A CA 1
ATOM 2065 C C . THR A 1 263 ? 21.698 -0.198 -20.298 1.00 89.81 263 THR A C 1
ATOM 2067 O O . THR A 1 263 ? 22.126 -0.333 -21.444 1.00 89.81 263 THR A O 1
ATOM 2070 N N . GLU A 1 264 ? 21.730 0.970 -19.653 1.00 92.56 264 GLU A N 1
ATOM 2071 C CA . GLU A 1 264 ? 22.292 2.199 -20.220 1.00 92.56 264 GLU A CA 1
ATOM 2072 C C . GLU A 1 264 ? 23.776 2.035 -20.567 1.00 92.56 264 GLU A C 1
ATOM 2074 O O . GLU A 1 264 ? 24.198 2.401 -21.665 1.00 92.56 264 GLU A O 1
ATOM 2079 N N . ASP A 1 265 ? 24.562 1.427 -19.676 1.00 94.00 265 ASP A N 1
ATOM 2080 C CA . ASP A 1 265 ? 25.980 1.154 -19.914 1.00 94.00 265 ASP A CA 1
ATOM 2081 C C . ASP A 1 265 ? 26.178 0.172 -21.076 1.00 94.00 265 ASP A C 1
ATOM 2083 O O . ASP A 1 265 ? 27.000 0.424 -21.959 1.00 94.00 265 ASP A O 1
ATOM 2087 N N . ARG A 1 266 ? 25.383 -0.908 -21.154 1.00 93.06 266 ARG A N 1
ATOM 2088 C CA . ARG A 1 266 ? 25.412 -1.832 -22.306 1.00 93.06 266 ARG A CA 1
ATOM 2089 C C . ARG A 1 266 ? 25.073 -1.127 -23.614 1.00 93.06 266 ARG A C 1
ATOM 2091 O O . ARG A 1 266 ? 25.752 -1.355 -24.611 1.00 93.06 266 ARG A O 1
ATOM 2098 N N . VAL A 1 267 ? 24.035 -0.293 -23.626 1.00 93.06 267 VAL A N 1
ATOM 2099 C CA . VAL A 1 267 ? 23.640 0.475 -24.816 1.00 93.06 267 VAL A CA 1
ATOM 2100 C C . VAL A 1 267 ? 24.759 1.423 -25.232 1.00 93.06 267 VAL A C 1
ATOM 2102 O O . VAL A 1 267 ? 25.115 1.459 -26.409 1.00 93.06 267 VAL A O 1
ATOM 2105 N N . ARG A 1 268 ? 25.380 2.117 -24.275 1.00 94.19 268 ARG A N 1
ATOM 2106 C CA . ARG A 1 268 ? 26.528 2.991 -24.526 1.00 94.19 268 ARG A CA 1
ATOM 2107 C C . ARG A 1 268 ? 27.694 2.231 -25.156 1.00 94.19 268 ARG A C 1
ATOM 2109 O O . ARG A 1 268 ? 28.222 2.684 -26.167 1.00 94.19 268 ARG A O 1
ATOM 2116 N N . VAL A 1 269 ? 28.048 1.062 -24.616 1.00 93.19 269 VAL A N 1
ATOM 2117 C CA . VAL A 1 269 ? 29.098 0.199 -25.184 1.00 93.19 269 VAL A CA 1
ATOM 2118 C C . VAL A 1 269 ? 28.750 -0.208 -26.617 1.00 93.19 269 VAL A C 1
ATOM 2120 O O . VAL A 1 269 ? 29.570 -0.014 -27.512 1.00 93.19 269 VAL A O 1
ATOM 2123 N N . MET A 1 270 ? 27.524 -0.675 -26.874 1.00 89.31 270 MET A N 1
ATOM 2124 C CA . MET A 1 270 ? 27.095 -1.059 -28.228 1.00 89.31 270 MET A CA 1
ATOM 2125 C C . MET A 1 270 ? 27.184 0.097 -29.232 1.00 89.31 270 MET A C 1
ATOM 2127 O O . MET A 1 270 ? 27.588 -0.120 -30.373 1.00 89.31 270 MET A O 1
ATOM 2131 N N . ILE A 1 271 ? 26.826 1.319 -28.823 1.00 89.38 271 ILE A N 1
ATOM 2132 C CA . ILE A 1 271 ? 26.965 2.513 -29.669 1.00 89.38 271 ILE A CA 1
ATOM 2133 C C . ILE A 1 271 ? 28.444 2.743 -29.998 1.00 89.38 271 ILE A C 1
ATOM 2135 O O . ILE A 1 271 ? 28.792 2.816 -31.175 1.00 89.38 271 ILE A O 1
ATOM 2139 N N . THR A 1 272 ? 29.321 2.751 -28.989 1.00 90.81 272 THR A N 1
ATOM 2140 C CA . THR A 1 272 ? 30.762 2.971 -29.203 1.00 90.81 272 THR A CA 1
ATOM 2141 C C . THR A 1 272 ? 31.418 1.886 -30.063 1.00 90.81 272 THR A C 1
ATOM 2143 O O . THR A 1 272 ? 32.270 2.193 -30.893 1.00 90.81 272 THR A O 1
ATOM 2146 N N . GLU A 1 273 ? 31.008 0.621 -29.923 1.00 88.69 273 GLU A N 1
ATOM 2147 C CA . GLU A 1 273 ? 31.488 -0.480 -30.769 1.00 88.69 273 GLU A CA 1
ATOM 2148 C C . GLU A 1 273 ? 31.011 -0.354 -32.217 1.00 88.69 273 GLU A C 1
ATOM 2150 O O . GLU A 1 273 ? 31.740 -0.694 -33.149 1.00 88.69 273 GLU A O 1
ATOM 2155 N N . ARG A 1 274 ? 29.776 0.110 -32.429 1.00 85.19 274 ARG A N 1
ATOM 2156 C CA . ARG A 1 274 ? 29.244 0.335 -33.776 1.00 85.19 274 ARG A CA 1
ATOM 2157 C C . ARG A 1 274 ? 29.973 1.485 -34.465 1.00 85.19 274 ARG A C 1
ATOM 2159 O O . ARG A 1 274 ? 30.304 1.370 -35.642 1.00 85.19 274 ARG A O 1
ATOM 2166 N N . GLU A 1 275 ? 30.233 2.565 -33.735 1.00 87.75 275 GLU A N 1
ATOM 2167 C CA . GLU A 1 275 ? 30.996 3.713 -34.228 1.00 87.75 275 GLU A CA 1
ATOM 2168 C C . GLU A 1 275 ? 32.439 3.328 -34.578 1.00 87.75 275 GLU A C 1
ATOM 2170 O O . GLU A 1 275 ? 32.921 3.690 -35.651 1.00 87.75 275 GLU A O 1
ATOM 2175 N N . SER A 1 276 ? 33.117 2.549 -33.726 1.00 86.69 276 SER A N 1
ATOM 2176 C CA . SER A 1 276 ? 34.499 2.122 -33.977 1.00 86.69 276 SER A CA 1
ATOM 2177 C C . SER A 1 276 ? 34.618 1.156 -35.158 1.00 86.69 276 SER A C 1
ATOM 2179 O O . SER A 1 276 ? 35.483 1.357 -36.008 1.00 86.69 276 SER A O 1
ATOM 2181 N N . LYS A 1 277 ? 33.716 0.170 -35.276 1.00 86.06 277 LYS A N 1
ATOM 2182 C CA . LYS A 1 277 ? 33.660 -0.736 -36.439 1.00 86.06 277 LYS A CA 1
ATOM 2183 C C . LYS A 1 277 ? 33.387 0.020 -37.735 1.00 86.06 277 LYS A C 1
ATOM 2185 O O . LYS A 1 277 ? 34.068 -0.209 -38.728 1.00 86.06 277 LYS A O 1
ATOM 2190 N N . GLY A 1 278 ? 32.441 0.961 -37.716 1.00 83.69 278 GLY A N 1
ATOM 2191 C CA . GLY A 1 278 ? 32.174 1.816 -38.873 1.00 83.69 278 GLY A CA 1
ATOM 2192 C C . GLY A 1 278 ? 33.395 2.652 -39.274 1.00 83.69 278 GLY A C 1
ATOM 2193 O O . GLY A 1 278 ? 33.703 2.766 -40.458 1.00 83.69 278 GLY A O 1
ATOM 2194 N N . ALA A 1 279 ? 34.135 3.195 -38.303 1.00 82.69 279 ALA A N 1
ATOM 2195 C CA . ALA A 1 279 ? 35.370 3.929 -38.572 1.00 82.69 279 ALA A CA 1
ATOM 2196 C C . ALA A 1 279 ? 36.471 3.034 -39.173 1.00 82.69 279 ALA A C 1
ATOM 2198 O O . ALA A 1 279 ? 37.178 3.463 -40.085 1.00 82.69 279 ALA A O 1
ATOM 2199 N N . GLU A 1 280 ? 36.603 1.793 -38.698 1.00 88.81 280 GLU A N 1
ATOM 2200 C CA . GLU A 1 280 ? 37.554 0.811 -39.228 1.00 88.81 280 GLU A CA 1
ATOM 2201 C C . GLU A 1 280 ? 37.225 0.414 -40.676 1.00 88.81 280 GLU A C 1
ATOM 2203 O O . GLU A 1 280 ? 38.107 0.445 -41.536 1.00 88.81 280 GLU A O 1
ATOM 2208 N N . GLU A 1 281 ? 35.954 0.130 -40.978 1.00 86.31 281 GLU A N 1
ATOM 2209 C CA . GLU A 1 281 ? 35.491 -0.172 -42.340 1.00 86.31 281 GLU A CA 1
ATOM 2210 C C . GLU A 1 281 ? 35.771 0.988 -43.309 1.00 86.31 281 GLU A C 1
ATOM 2212 O O . GLU A 1 281 ? 36.288 0.776 -44.408 1.00 86.31 281 GLU A O 1
ATOM 2217 N N . VAL A 1 282 ? 35.513 2.231 -42.888 1.00 83.06 282 VAL A N 1
ATOM 2218 C CA . VAL A 1 282 ? 35.805 3.429 -43.695 1.00 83.06 282 VAL A CA 1
ATOM 2219 C C . VAL A 1 282 ? 37.308 3.589 -43.956 1.00 83.06 282 VAL A C 1
ATOM 2221 O O . VAL A 1 282 ? 37.706 3.958 -45.064 1.00 83.06 282 VAL A O 1
ATOM 2224 N N . LEU A 1 283 ? 38.165 3.307 -42.969 1.00 88.69 283 LEU A N 1
ATOM 2225 C CA . LEU A 1 283 ? 39.623 3.372 -43.127 1.00 88.69 283 LEU A CA 1
ATOM 2226 C C . LEU A 1 283 ? 40.160 2.294 -44.076 1.00 88.69 283 LEU A C 1
ATOM 2228 O O . LEU A 1 283 ? 41.052 2.578 -44.885 1.00 88.69 283 LEU A O 1
ATOM 2232 N N . LEU A 1 284 ? 39.619 1.076 -44.000 1.00 91.19 284 LEU A N 1
ATOM 2233 C CA . LEU A 1 284 ? 39.957 -0.017 -44.911 1.00 91.19 284 LEU A CA 1
ATOM 2234 C C . LEU A 1 284 ? 39.593 0.339 -46.354 1.00 91.19 284 LEU A C 1
ATOM 2236 O O . LEU A 1 284 ? 40.445 0.250 -47.241 1.00 91.19 284 LEU A O 1
ATOM 2240 N N . GLU A 1 285 ? 38.369 0.817 -46.580 1.00 85.81 285 GLU A N 1
ATOM 2241 C CA . GLU A 1 285 ? 37.914 1.189 -47.921 1.00 85.81 285 GLU A CA 1
ATOM 2242 C C . GLU A 1 285 ? 38.712 2.374 -48.477 1.00 85.81 285 GLU A C 1
ATOM 2244 O O . GLU A 1 285 ? 39.129 2.364 -49.635 1.00 85.81 285 GLU A O 1
ATOM 2249 N N . ARG A 1 286 ? 39.039 3.366 -47.638 1.00 87.44 286 ARG A N 1
ATOM 2250 C CA . ARG A 1 286 ? 39.910 4.478 -48.037 1.00 87.44 286 ARG A CA 1
ATOM 2251 C C . ARG A 1 286 ? 41.287 3.988 -48.491 1.00 87.44 286 ARG A C 1
ATOM 2253 O O . ARG A 1 286 ? 41.783 4.443 -49.518 1.00 87.44 286 ARG A O 1
ATOM 2260 N N . THR A 1 287 ? 41.894 3.068 -47.744 1.00 91.38 287 THR A N 1
ATOM 2261 C CA . THR A 1 287 ? 43.222 2.521 -48.062 1.00 91.38 287 THR A CA 1
ATOM 2262 C C . THR A 1 287 ? 43.190 1.741 -49.376 1.00 91.38 287 THR A C 1
ATOM 2264 O O . THR A 1 287 ? 44.090 1.877 -50.206 1.00 91.38 287 THR A O 1
ATOM 2267 N N . ARG A 1 288 ? 42.123 0.966 -49.604 1.00 93.94 288 ARG A N 1
ATOM 2268 C CA . ARG A 1 288 ? 41.885 0.268 -50.869 1.00 93.94 288 ARG A CA 1
ATOM 2269 C C . ARG A 1 288 ? 41.770 1.246 -52.041 1.00 93.94 288 ARG A C 1
ATOM 2271 O O . ARG A 1 288 ? 42.481 1.086 -53.029 1.00 93.94 288 ARG A O 1
ATOM 2278 N N . VAL A 1 289 ? 40.931 2.275 -51.918 1.00 90.12 289 VAL A N 1
ATOM 2279 C CA . VAL A 1 289 ? 40.747 3.297 -52.963 1.00 90.12 289 VAL A CA 1
ATOM 2280 C C . VAL A 1 289 ? 42.055 4.044 -53.246 1.00 90.12 289 VAL A C 1
ATOM 2282 O O . VAL A 1 289 ? 42.377 4.323 -54.402 1.00 90.12 289 VAL A O 1
ATOM 2285 N N . GLU A 1 290 ? 42.847 4.352 -52.217 1.00 87.56 290 GLU A N 1
ATOM 2286 C CA . GLU A 1 290 ? 44.163 4.979 -52.381 1.00 87.56 290 GLU A CA 1
ATOM 2287 C C . GLU A 1 290 ? 45.149 4.066 -53.136 1.00 87.56 290 GLU A C 1
ATOM 2289 O O . GLU A 1 290 ? 45.874 4.553 -54.010 1.00 87.56 290 GLU A O 1
ATOM 2294 N N . ALA A 1 291 ? 45.134 2.755 -52.871 1.00 92.44 291 ALA A N 1
ATOM 2295 C CA . ALA A 1 291 ? 45.940 1.772 -53.596 1.00 92.44 291 ALA A CA 1
ATOM 2296 C C . ALA A 1 291 ? 45.511 1.636 -55.070 1.00 92.44 291 ALA A C 1
ATOM 2298 O O . ALA A 1 291 ? 46.359 1.714 -55.962 1.00 92.44 291 ALA A O 1
ATOM 2299 N N . GLU A 1 292 ? 44.205 1.514 -55.337 1.00 92.75 292 GLU A N 1
ATOM 2300 C CA . GLU A 1 292 ? 43.645 1.461 -56.697 1.00 92.75 292 GLU A CA 1
ATOM 2301 C C . GLU A 1 292 ? 44.002 2.734 -57.488 1.00 92.75 292 GLU A C 1
ATOM 2303 O O . GLU A 1 292 ? 44.440 2.667 -58.639 1.00 92.75 292 GLU A O 1
ATOM 2308 N N . ARG A 1 293 ? 43.930 3.913 -56.852 1.00 90.94 293 ARG A N 1
ATOM 2309 C CA . ARG A 1 293 ? 44.359 5.182 -57.462 1.00 90.94 293 ARG A CA 1
ATOM 2310 C C . ARG A 1 293 ? 45.856 5.200 -57.781 1.00 90.94 293 ARG A C 1
ATOM 2312 O O . ARG A 1 293 ? 46.249 5.717 -58.829 1.00 90.94 293 ARG A O 1
ATOM 2319 N N . GLY A 1 294 ? 46.694 4.670 -56.890 1.00 92.69 294 GLY A N 1
ATOM 2320 C CA . GLY A 1 294 ? 48.133 4.535 -57.126 1.00 92.69 294 GLY A CA 1
ATOM 2321 C C . GLY A 1 294 ? 48.424 3.664 -58.348 1.00 92.69 294 GLY A C 1
ATOM 2322 O O . GLY A 1 294 ? 49.194 4.064 -59.221 1.00 92.69 294 GLY A O 1
ATOM 2323 N N . GLN A 1 295 ? 47.732 2.529 -58.463 1.00 93.62 295 GLN A N 1
ATOM 2324 C CA . GLN A 1 295 ? 47.853 1.624 -59.605 1.00 93.62 295 GLN A CA 1
ATOM 2325 C C . GLN A 1 295 ? 47.430 2.293 -60.919 1.00 93.62 295 GLN A C 1
ATOM 2327 O O . GLN A 1 295 ? 48.188 2.256 -61.886 1.00 93.62 295 GLN A O 1
ATOM 2332 N N . LEU A 1 296 ? 46.291 2.992 -60.933 1.00 93.38 296 LEU A N 1
ATOM 2333 C CA . LEU A 1 296 ? 45.844 3.759 -62.102 1.00 93.38 296 LEU A CA 1
ATOM 2334 C C . LEU A 1 296 ? 46.839 4.858 -62.497 1.00 93.38 296 LEU A C 1
ATOM 2336 O O . LEU A 1 296 ? 46.983 5.172 -63.675 1.00 93.38 296 LEU A O 1
ATOM 2340 N N . THR A 1 297 ? 47.533 5.458 -61.529 1.00 93.62 297 THR A N 1
ATOM 2341 C CA . THR A 1 297 ? 48.553 6.482 -61.804 1.00 93.62 297 THR A CA 1
ATOM 2342 C C . THR A 1 297 ? 49.774 5.876 -62.494 1.00 93.62 297 THR A C 1
ATOM 2344 O O . THR A 1 297 ? 50.268 6.443 -63.467 1.00 93.62 297 THR A O 1
ATOM 2347 N N . LEU A 1 298 ? 50.230 4.706 -62.036 1.00 94.88 298 LEU A N 1
ATOM 2348 C CA . LEU A 1 298 ? 51.318 3.966 -62.683 1.00 94.88 298 LEU A CA 1
ATOM 2349 C C . LEU A 1 298 ? 50.933 3.521 -64.097 1.00 94.88 298 LEU A C 1
ATOM 2351 O O . LEU A 1 298 ? 51.727 3.668 -65.021 1.00 94.88 298 LEU A O 1
ATOM 2355 N N . GLU A 1 299 ? 49.709 3.025 -64.277 1.00 93.88 299 GLU A N 1
ATOM 2356 C CA . GLU A 1 299 ? 49.201 2.624 -65.591 1.00 93.88 299 GLU A CA 1
ATOM 2357 C C . GLU A 1 299 ? 49.100 3.820 -66.547 1.00 93.88 299 GLU A C 1
ATOM 2359 O O . GLU A 1 299 ? 49.506 3.723 -67.704 1.00 93.88 299 GLU A O 1
ATOM 2364 N N . ARG A 1 300 ? 48.640 4.984 -66.064 1.00 93.94 300 ARG A N 1
ATOM 2365 C CA . ARG A 1 300 ? 48.655 6.231 -66.845 1.00 93.94 300 ARG A CA 1
ATOM 2366 C C . ARG A 1 300 ? 50.066 6.621 -67.268 1.00 93.94 300 ARG A C 1
ATOM 2368 O O . ARG A 1 300 ? 50.262 6.892 -68.445 1.00 93.94 300 ARG A O 1
ATOM 2375 N N . ALA A 1 301 ? 51.035 6.592 -66.354 1.00 93.38 301 ALA A N 1
ATOM 2376 C CA . ALA A 1 301 ? 52.427 6.908 -66.676 1.00 93.38 301 ALA A CA 1
ATOM 2377 C C . ALA A 1 301 ? 53.013 5.938 -67.722 1.00 93.38 301 ALA A C 1
ATOM 2379 O O . ALA A 1 301 ? 53.672 6.369 -68.666 1.00 93.38 301 ALA A O 1
ATOM 2380 N N . ALA A 1 302 ? 52.721 4.638 -67.605 1.00 93.81 302 ALA A N 1
ATOM 2381 C CA . ALA A 1 302 ? 53.131 3.642 -68.595 1.00 93.81 302 ALA A CA 1
ATOM 2382 C C . ALA A 1 302 ? 52.484 3.894 -69.969 1.00 93.81 302 ALA A C 1
ATOM 2384 O O . ALA A 1 302 ? 53.152 3.816 -71.000 1.00 93.81 302 ALA A O 1
ATOM 2385 N N . ASN A 1 303 ? 51.196 4.244 -69.997 1.00 93.50 303 ASN A N 1
ATOM 2386 C CA . ASN A 1 303 ? 50.489 4.580 -71.232 1.00 93.50 303 ASN A CA 1
ATOM 2387 C C . ASN A 1 303 ? 51.028 5.868 -71.872 1.00 93.50 303 ASN A C 1
ATOM 2389 O O . ASN A 1 303 ? 51.171 5.927 -73.092 1.00 93.50 303 ASN A O 1
ATOM 2393 N N . GLU A 1 304 ? 51.366 6.882 -71.074 1.00 94.50 304 GLU A N 1
ATOM 2394 C CA . GLU A 1 304 ? 52.021 8.107 -71.548 1.00 94.50 304 GLU A CA 1
ATOM 2395 C C . GLU A 1 304 ? 53.391 7.812 -72.173 1.00 94.50 304 GLU A C 1
ATOM 2397 O O . GLU A 1 304 ? 53.704 8.351 -73.235 1.00 94.50 304 GLU A O 1
ATOM 2402 N N . GLU A 1 305 ? 54.177 6.902 -71.588 1.00 94.50 305 GLU A N 1
ATOM 2403 C CA . GLU A 1 305 ? 55.449 6.460 -72.169 1.00 94.50 305 GLU A CA 1
ATOM 2404 C C . GLU A 1 305 ? 55.246 5.748 -73.517 1.00 94.50 305 GLU A C 1
ATOM 2406 O O . GLU A 1 305 ? 55.959 6.024 -74.487 1.00 94.50 305 GLU A O 1
ATOM 2411 N N . VAL A 1 306 ? 54.247 4.863 -73.616 1.00 95.56 306 VAL A N 1
ATOM 2412 C CA . VAL A 1 306 ? 53.893 4.207 -74.885 1.00 95.56 306 VAL A CA 1
ATOM 2413 C C . VAL A 1 306 ? 53.483 5.238 -75.936 1.00 95.56 306 VAL A C 1
ATOM 2415 O O . VAL A 1 306 ? 53.953 5.166 -77.072 1.00 95.56 306 VAL A O 1
ATOM 2418 N N . LEU A 1 307 ? 52.657 6.222 -75.572 1.00 94.81 307 LEU A N 1
ATOM 2419 C CA . LEU A 1 307 ? 52.263 7.300 -76.480 1.00 94.81 307 LEU A CA 1
ATOM 2420 C C . LEU A 1 307 ? 53.470 8.124 -76.940 1.00 94.81 307 LEU A C 1
ATOM 2422 O O . LEU A 1 307 ? 53.576 8.411 -78.131 1.00 94.81 307 LEU A O 1
ATOM 2426 N N . ALA A 1 308 ? 54.405 8.453 -76.045 1.00 92.69 308 ALA A N 1
ATOM 2427 C CA . ALA A 1 308 ? 55.629 9.169 -76.401 1.00 92.69 308 ALA A CA 1
ATOM 2428 C C . ALA A 1 308 ? 56.462 8.399 -77.442 1.00 92.69 308 ALA A C 1
ATOM 2430 O O . ALA A 1 308 ? 56.876 8.980 -78.445 1.00 92.69 308 ALA A O 1
ATOM 2431 N N . ARG A 1 309 ? 56.625 7.078 -77.266 1.00 94.50 309 ARG A N 1
ATOM 2432 C CA . ARG A 1 309 ? 57.312 6.212 -78.244 1.00 94.50 309 ARG A CA 1
ATOM 2433 C C . ARG A 1 309 ? 56.583 6.151 -79.586 1.00 94.50 309 ARG A C 1
ATOM 2435 O O . ARG A 1 309 ? 57.230 6.133 -80.629 1.00 94.50 309 ARG A O 1
ATOM 2442 N N . ILE A 1 310 ? 55.247 6.127 -79.579 1.00 94.50 310 ILE A N 1
ATOM 2443 C CA . ILE A 1 310 ? 54.448 6.181 -80.813 1.00 94.50 310 ILE A CA 1
ATOM 2444 C C . ILE A 1 310 ? 54.683 7.512 -81.536 1.00 94.50 310 ILE A C 1
ATOM 2446 O O . ILE A 1 310 ? 54.922 7.504 -82.741 1.00 94.50 310 ILE A O 1
ATOM 2450 N N . PHE A 1 311 ? 54.659 8.643 -80.825 1.00 93.44 311 PHE A N 1
ATOM 2451 C CA . PHE A 1 311 ? 54.917 9.955 -81.427 1.00 93.44 311 PHE A CA 1
ATOM 2452 C C . PHE A 1 311 ? 56.327 10.066 -82.012 1.00 93.44 311 PHE A C 1
ATOM 2454 O O . PHE A 1 311 ? 56.481 10.568 -83.124 1.00 93.44 311 PHE A O 1
ATOM 2461 N N . GLU A 1 312 ? 57.342 9.561 -81.310 1.00 95.62 312 GLU A N 1
ATOM 2462 C CA . GLU A 1 312 ? 58.712 9.501 -81.826 1.00 95.62 312 GLU A CA 1
ATOM 2463 C C . GLU A 1 312 ? 58.806 8.614 -83.077 1.00 95.62 312 GLU A C 1
ATOM 2465 O O . GLU A 1 312 ? 59.387 9.014 -84.086 1.00 95.62 312 GLU A O 1
ATOM 2470 N N . GLY A 1 313 ? 58.174 7.436 -83.054 1.00 94.56 313 GLY A N 1
ATOM 2471 C CA . GLY A 1 313 ? 58.096 6.541 -84.208 1.00 94.56 313 GLY A CA 1
ATOM 2472 C C . GLY A 1 313 ? 57.439 7.196 -85.426 1.00 94.56 313 GLY A C 1
ATOM 2473 O O . GLY A 1 313 ? 57.963 7.085 -86.533 1.00 94.56 313 GLY A O 1
ATOM 2474 N N . LEU A 1 314 ? 56.340 7.931 -85.222 1.00 93.88 314 LEU A N 1
ATOM 2475 C CA . LEU A 1 314 ? 55.665 8.690 -86.279 1.00 93.88 314 LEU A CA 1
ATOM 2476 C C . LEU A 1 314 ? 56.548 9.817 -86.834 1.00 93.88 314 LEU A C 1
ATOM 2478 O O . LEU A 1 314 ? 56.606 9.991 -88.049 1.00 93.88 314 LEU A O 1
ATOM 2482 N N . ALA A 1 315 ? 57.268 10.551 -85.980 1.00 93.38 315 ALA A N 1
ATOM 2483 C CA . ALA A 1 315 ? 58.191 11.600 -86.418 1.00 93.38 315 ALA A CA 1
ATOM 2484 C C . ALA A 1 315 ? 59.364 11.034 -87.239 1.00 93.38 315 ALA A C 1
ATOM 2486 O O . ALA A 1 315 ? 59.719 11.583 -88.282 1.00 93.38 315 ALA A O 1
ATOM 2487 N N . ASN A 1 316 ? 59.929 9.902 -86.810 1.00 94.19 316 ASN A N 1
ATOM 2488 C CA . ASN A 1 316 ? 60.974 9.195 -87.552 1.00 94.19 316 ASN A CA 1
ATOM 2489 C C . ASN A 1 316 ? 60.458 8.662 -88.896 1.00 94.19 316 ASN A C 1
ATOM 2491 O O . ASN A 1 316 ? 61.168 8.722 -89.899 1.00 94.19 316 ASN A O 1
ATOM 2495 N N . GLN A 1 317 ? 59.221 8.158 -88.936 1.00 94.62 317 GLN A N 1
ATOM 2496 C CA . GLN A 1 317 ? 58.583 7.724 -90.177 1.00 94.62 317 GLN A CA 1
ATOM 2497 C C . GLN A 1 317 ? 58.397 8.892 -91.157 1.00 94.62 317 GLN A C 1
ATOM 2499 O O . GLN A 1 317 ? 58.701 8.726 -92.336 1.00 94.62 317 GLN A O 1
ATOM 2504 N N . ASP A 1 318 ? 57.956 10.062 -90.685 1.00 94.50 318 ASP A N 1
ATOM 2505 C CA . ASP A 1 318 ? 57.821 11.277 -91.505 1.00 94.50 318 ASP A CA 1
ATOM 2506 C C . ASP A 1 318 ? 59.179 11.738 -92.067 1.00 94.50 318 ASP A C 1
ATOM 2508 O O . ASP A 1 318 ? 59.304 12.025 -93.256 1.00 94.50 318 ASP A O 1
ATOM 2512 N N . ALA A 1 319 ? 60.237 11.720 -91.247 1.00 93.38 319 ALA A N 1
ATOM 2513 C CA . ALA A 1 319 ? 61.594 12.045 -91.692 1.00 93.38 319 ALA A CA 1
ATOM 2514 C C . ALA A 1 319 ? 62.124 11.058 -92.749 1.00 93.38 319 ALA A C 1
ATOM 2516 O O . ALA A 1 319 ? 62.691 11.478 -93.758 1.00 93.38 319 ALA A O 1
ATOM 2517 N N . ASN A 1 320 ? 61.908 9.752 -92.551 1.00 93.62 320 ASN A N 1
ATOM 2518 C CA . ASN A 1 320 ? 62.289 8.724 -93.523 1.00 93.62 320 ASN A CA 1
ATOM 2519 C C . ASN A 1 320 ? 61.519 8.864 -94.842 1.00 93.62 320 ASN A C 1
ATOM 2521 O O . ASN A 1 320 ? 62.097 8.640 -95.902 1.00 93.62 320 ASN A O 1
ATOM 2525 N N . MET A 1 321 ? 60.237 9.239 -94.788 1.00 94.56 321 MET A N 1
ATOM 2526 C CA . MET A 1 321 ? 59.429 9.488 -95.983 1.00 94.56 321 MET A CA 1
ATOM 2527 C C . MET A 1 321 ? 60.016 10.634 -96.810 1.00 94.56 321 MET A C 1
ATOM 2529 O O . MET A 1 321 ? 60.233 10.450 -98.000 1.00 94.56 321 MET A O 1
ATOM 2533 N N . ARG A 1 322 ? 60.385 11.753 -96.174 1.00 93.19 322 ARG A N 1
ATOM 2534 C CA . ARG A 1 322 ? 61.034 12.883 -96.865 1.00 93.19 322 ARG A CA 1
ATOM 2535 C C . ARG A 1 322 ? 62.365 12.493 -97.507 1.00 93.19 322 ARG A C 1
ATOM 2537 O O . ARG A 1 322 ? 62.616 12.848 -98.647 1.00 93.19 322 ARG A O 1
ATOM 2544 N N . LEU A 1 323 ? 63.197 11.710 -96.813 1.00 94.00 323 LEU A N 1
ATOM 2545 C CA . LEU A 1 323 ? 64.458 11.215 -97.384 1.00 94.00 323 LEU A CA 1
ATOM 2546 C C . LEU A 1 323 ? 64.235 10.302 -98.597 1.00 94.00 323 LEU A C 1
ATOM 2548 O O . LEU A 1 323 ? 65.022 10.337 -99.542 1.00 94.00 323 LEU A O 1
ATOM 2552 N N . LEU A 1 324 ? 63.193 9.466 -98.565 1.00 93.19 324 LEU A N 1
ATOM 2553 C CA . LEU A 1 324 ? 62.814 8.637 -99.709 1.00 93.19 324 LEU A CA 1
ATOM 2554 C C . LEU A 1 324 ? 62.304 9.495 -100.870 1.00 93.19 324 LEU A C 1
ATOM 2556 O O . LEU A 1 324 ? 62.715 9.254 -102.001 1.00 93.19 324 LEU A O 1
ATOM 2560 N N . GLU A 1 325 ? 61.471 10.501 -100.601 1.00 92.75 325 GLU A N 1
ATOM 2561 C CA . GLU A 1 325 ? 60.994 11.458 -101.607 1.00 92.75 325 GLU A CA 1
ATOM 2562 C C . GLU A 1 325 ? 62.163 12.207 -102.273 1.00 92.75 325 GLU A C 1
ATOM 2564 O O . GLU A 1 325 ? 62.240 12.233 -103.504 1.00 92.75 325 GLU A O 1
ATOM 2569 N N . ASP A 1 326 ? 63.116 12.718 -101.484 1.00 93.06 326 ASP A N 1
ATOM 2570 C CA . ASP A 1 326 ? 64.334 13.382 -101.971 1.00 93.06 326 ASP A CA 1
ATOM 2571 C C . ASP A 1 326 ? 65.200 12.428 -102.818 1.00 93.06 326 ASP A C 1
ATOM 2573 O O . ASP A 1 326 ? 65.704 12.792 -103.883 1.00 93.06 326 ASP A O 1
ATOM 2577 N N . ALA A 1 327 ? 65.370 11.176 -102.373 1.00 91.12 327 ALA A N 1
ATOM 2578 C CA . ALA A 1 327 ? 66.136 10.167 -103.103 1.00 91.12 327 ALA A CA 1
ATOM 2579 C C . ALA A 1 327 ? 65.457 9.763 -104.422 1.00 91.12 327 ALA A C 1
ATOM 2581 O O . ALA A 1 327 ? 66.134 9.577 -105.435 1.00 91.12 327 ALA A O 1
ATOM 2582 N N . GLU A 1 328 ? 64.128 9.641 -104.437 1.00 92.75 328 GLU A N 1
ATOM 2583 C CA . GLU A 1 328 ? 63.366 9.414 -105.664 1.00 92.75 328 GLU A CA 1
ATOM 2584 C C . GLU A 1 328 ? 63.487 10.591 -106.636 1.00 92.75 328 GLU A C 1
ATOM 2586 O O . GLU A 1 328 ? 63.606 10.374 -107.844 1.00 92.75 328 GLU A O 1
ATOM 2591 N N . GLU A 1 329 ? 63.465 11.829 -106.140 1.00 92.12 329 GLU A N 1
ATOM 2592 C CA . GLU A 1 329 ? 63.666 13.023 -106.961 1.00 92.12 329 GLU A CA 1
ATOM 2593 C C . GLU A 1 329 ? 65.082 13.070 -107.549 1.00 92.12 329 GLU A C 1
ATOM 2595 O O . GLU A 1 329 ? 65.241 13.309 -108.751 1.00 92.12 329 GLU A O 1
ATOM 2600 N N . GLN A 1 330 ? 66.099 12.720 -106.757 1.00 91.62 330 GLN A N 1
ATOM 2601 C CA . GLN A 1 330 ? 67.474 12.593 -107.237 1.00 91.62 330 GLN A CA 1
ATOM 2602 C C . GLN A 1 330 ? 67.605 11.508 -108.313 1.00 91.62 330 GLN A C 1
ATOM 2604 O O . GLN A 1 330 ? 68.196 11.757 -109.361 1.00 91.62 330 GLN A O 1
ATOM 2609 N N . LEU A 1 331 ? 67.017 10.324 -108.107 1.00 92.75 331 LEU A N 1
ATOM 2610 C CA . LEU A 1 331 ? 67.027 9.248 -109.103 1.00 92.75 331 LEU A CA 1
ATOM 2611 C C . LEU A 1 331 ? 66.290 9.641 -110.390 1.00 92.75 331 LEU A C 1
ATOM 2613 O O . LEU A 1 331 ? 66.731 9.274 -111.482 1.00 92.75 331 LEU A O 1
ATOM 2617 N N . ARG A 1 332 ? 65.182 10.388 -110.290 1.00 92.06 332 ARG A N 1
ATOM 2618 C CA . ARG A 1 332 ? 64.486 10.948 -111.459 1.00 92.06 332 ARG A CA 1
ATOM 2619 C C . ARG A 1 332 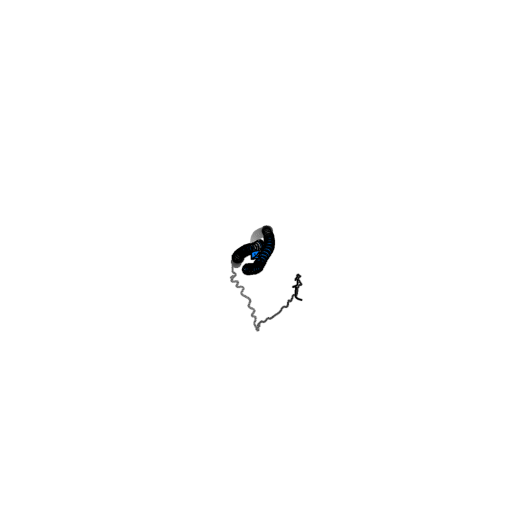? 65.395 11.907 -112.228 1.00 92.06 332 ARG A C 1
ATOM 2621 O O . ARG A 1 332 ? 65.534 11.731 -113.436 1.00 92.06 332 ARG A O 1
ATOM 2628 N N . SER A 1 333 ? 66.049 12.836 -111.534 1.00 90.81 333 SER A N 1
ATOM 2629 C CA . SER A 1 333 ? 67.009 13.783 -112.119 1.00 90.81 333 SER A CA 1
ATOM 2630 C C . SER A 1 333 ? 68.196 13.071 -112.777 1.00 90.81 333 SER A C 1
ATOM 2632 O O . SER A 1 333 ? 68.529 13.338 -113.932 1.00 90.81 333 SER A O 1
ATOM 2634 N N . ASP A 1 334 ? 68.803 12.095 -112.097 1.00 90.88 334 ASP A N 1
ATOM 2635 C CA . ASP A 1 334 ? 69.912 11.303 -112.634 1.00 90.88 334 ASP A CA 1
ATOM 2636 C C . ASP A 1 334 ? 69.491 10.527 -113.884 1.00 90.88 334 ASP A C 1
ATOM 2638 O O . ASP A 1 334 ? 70.235 10.495 -114.865 1.00 90.88 334 ASP A O 1
ATOM 2642 N N . ARG A 1 335 ? 68.286 9.942 -113.885 1.00 89.81 335 ARG A N 1
ATOM 2643 C CA . ARG A 1 335 ? 67.722 9.264 -115.057 1.00 89.81 335 ARG A CA 1
ATOM 2644 C C . ARG A 1 335 ? 67.515 10.230 -116.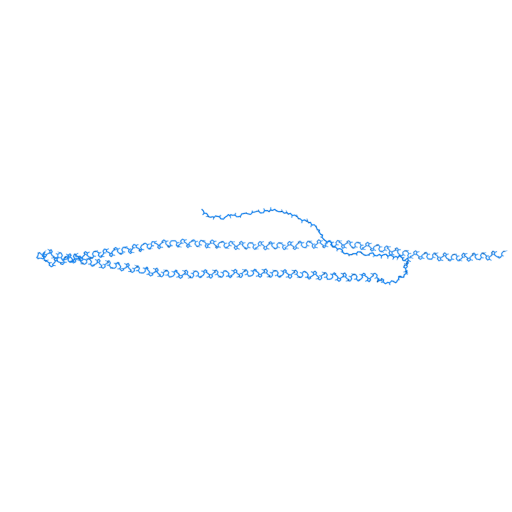220 1.00 89.81 335 ARG A C 1
ATOM 2646 O O . ARG A 1 335 ? 67.930 9.901 -117.325 1.00 89.81 335 ARG A O 1
ATOM 2653 N N . GLU A 1 336 ? 66.929 11.402 -115.988 1.00 89.50 336 GLU A N 1
ATOM 2654 C CA . GLU A 1 336 ? 66.751 12.438 -117.017 1.00 89.50 336 GLU A CA 1
ATOM 2655 C C . GLU A 1 336 ? 68.098 12.906 -117.586 1.00 89.50 336 GLU A C 1
ATOM 2657 O O . GLU A 1 336 ? 68.261 13.004 -118.802 1.00 89.50 336 GLU A O 1
ATOM 2662 N N . ASN A 1 337 ? 69.105 13.105 -116.730 1.00 86.69 337 ASN A N 1
ATOM 2663 C CA . ASN A 1 337 ? 70.471 13.427 -117.145 1.00 86.69 337 ASN A CA 1
ATOM 2664 C C . ASN A 1 337 ? 71.106 12.295 -117.966 1.00 86.69 337 ASN A C 1
ATOM 2666 O O . ASN A 1 337 ? 71.798 12.554 -118.954 1.00 86.69 337 ASN A O 1
ATOM 2670 N N . HIS A 1 338 ? 70.876 11.037 -117.584 1.00 86.19 338 HIS A N 1
ATOM 2671 C CA . HIS A 1 338 ? 71.379 9.874 -118.312 1.00 86.19 338 HIS A CA 1
ATOM 2672 C C . HIS A 1 338 ? 70.688 9.710 -119.669 1.00 86.19 338 HIS A C 1
ATOM 2674 O O . HIS A 1 338 ? 71.357 9.462 -120.671 1.00 86.19 338 HIS A O 1
ATOM 2680 N N . GLU A 1 339 ? 69.369 9.900 -119.729 1.00 86.75 339 GLU A N 1
ATOM 2681 C CA . GLU A 1 339 ? 68.590 9.933 -120.969 1.00 86.75 339 GLU A CA 1
ATOM 2682 C C . GLU A 1 339 ? 69.063 11.073 -121.883 1.00 86.75 339 GLU A C 1
ATOM 2684 O O . GLU A 1 339 ? 69.269 10.850 -123.077 1.00 86.75 339 GLU A O 1
ATOM 2689 N N . ALA A 1 340 ? 69.337 12.261 -121.333 1.00 82.44 340 ALA A N 1
ATOM 2690 C CA . ALA A 1 340 ? 69.914 13.382 -122.071 1.00 82.44 340 ALA A CA 1
ATOM 2691 C C . ALA A 1 340 ? 71.322 13.063 -122.605 1.00 82.44 340 ALA A C 1
ATOM 2693 O O . ALA A 1 340 ? 71.603 13.321 -123.778 1.00 82.44 340 ALA A O 1
ATOM 2694 N N . MET A 1 341 ? 72.191 12.448 -121.793 1.00 82.88 341 MET A N 1
ATOM 2695 C CA . MET A 1 341 ? 73.511 11.974 -122.231 1.00 82.88 341 MET A CA 1
ATOM 2696 C C . MET A 1 341 ? 73.408 10.931 -123.345 1.00 82.88 341 MET A C 1
ATOM 2698 O O . MET A 1 341 ? 74.115 11.034 -124.347 1.00 82.88 341 MET A O 1
ATOM 2702 N N . LEU A 1 342 ? 72.528 9.936 -123.203 1.00 82.38 342 LEU A N 1
ATOM 2703 C CA . LEU A 1 342 ? 72.307 8.908 -124.219 1.00 82.38 342 LEU A CA 1
ATOM 2704 C C . LEU A 1 342 ? 71.766 9.521 -125.512 1.00 82.38 342 LEU A C 1
ATOM 2706 O O . LEU A 1 342 ? 72.273 9.201 -126.584 1.00 82.38 342 LEU A O 1
ATOM 2710 N N . ALA A 1 343 ? 70.802 10.440 -125.435 1.00 79.44 343 ALA A N 1
ATOM 2711 C CA . ALA A 1 343 ? 70.309 11.179 -126.595 1.00 79.44 343 ALA A CA 1
ATOM 2712 C C . ALA A 1 343 ? 71.442 11.950 -127.296 1.00 79.44 343 ALA A C 1
ATOM 2714 O O . ALA A 1 343 ? 71.529 11.950 -128.526 1.00 79.44 343 ALA A O 1
ATOM 2715 N N . GLN A 1 344 ? 72.356 12.547 -126.527 1.00 77.56 344 GLN A N 1
ATOM 2716 C CA . GLN A 1 344 ? 73.533 13.236 -127.051 1.00 77.56 344 GLN A CA 1
ATOM 2717 C C . GLN A 1 344 ? 74.535 12.267 -127.704 1.00 77.56 344 GLN A C 1
ATOM 2719 O O . GLN A 1 344 ? 75.050 12.563 -128.783 1.00 77.56 344 GLN A O 1
ATOM 2724 N N . ALA A 1 345 ? 74.774 11.095 -127.108 1.00 75.44 345 ALA A N 1
ATOM 2725 C CA . ALA A 1 345 ? 75.644 10.050 -127.648 1.00 75.44 345 ALA A CA 1
ATOM 2726 C C . ALA A 1 345 ? 75.074 9.421 -128.935 1.00 75.44 345 ALA A C 1
ATOM 2728 O O . ALA A 1 345 ? 75.795 9.264 -129.923 1.00 75.44 345 ALA A O 1
ATOM 2729 N N . TYR A 1 346 ? 73.768 9.144 -128.986 1.00 75.56 346 TYR A N 1
ATOM 2730 C CA . TYR A 1 346 ? 73.089 8.701 -130.209 1.00 75.56 346 TYR A CA 1
ATOM 2731 C C . TYR A 1 346 ? 73.131 9.774 -131.308 1.00 75.56 346 TYR A C 1
ATOM 2733 O O . TYR A 1 346 ? 73.373 9.453 -132.472 1.00 75.56 346 TYR A O 1
ATOM 2741 N N . ALA A 1 347 ? 72.996 11.058 -130.956 1.00 70.56 347 ALA A N 1
ATOM 2742 C CA . ALA A 1 347 ? 73.156 12.170 -131.897 1.00 70.56 347 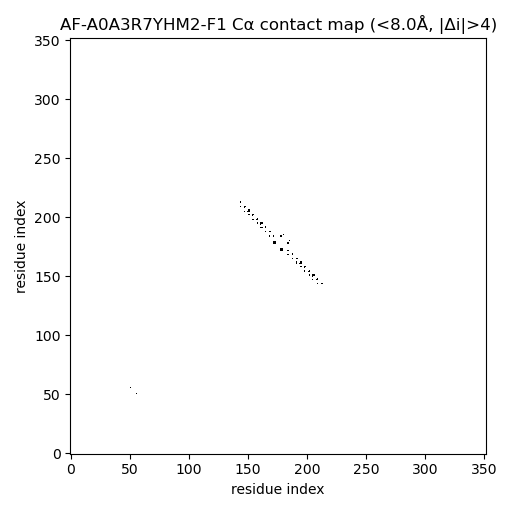ALA A CA 1
ATOM 2743 C C . ALA A 1 347 ? 74.599 12.346 -132.420 1.00 70.56 347 ALA A C 1
ATOM 2745 O O . ALA A 1 347 ? 74.802 13.026 -133.432 1.00 70.56 347 ALA A O 1
ATOM 2746 N N . GLN A 1 348 ? 75.601 11.768 -131.747 1.00 66.62 348 GLN A N 1
ATOM 2747 C CA . GLN A 1 348 ? 76.991 11.715 -132.212 1.00 66.62 348 GLN A CA 1
ATOM 2748 C C . GLN A 1 348 ? 77.256 10.492 -133.104 1.00 66.62 348 GLN A C 1
ATOM 2750 O O . GLN A 1 348 ? 77.940 10.631 -134.115 1.00 66.62 348 GLN A O 1
ATOM 2755 N N . LEU A 1 349 ? 76.671 9.329 -132.796 1.00 64.38 349 LEU A N 1
ATOM 2756 C CA . LEU A 1 349 ? 76.779 8.116 -133.621 1.00 64.38 349 LEU A CA 1
ATOM 2757 C C . LEU A 1 349 ? 76.054 8.234 -134.971 1.00 64.38 349 LEU A C 1
ATOM 2759 O O . LEU A 1 349 ? 76.515 7.666 -135.950 1.00 64.38 349 LEU A O 1
ATOM 2763 N N . GLY A 1 350 ? 74.980 9.023 -135.061 1.00 57.94 350 GLY A N 1
ATOM 2764 C CA . GLY A 1 350 ? 74.313 9.332 -136.336 1.00 57.94 350 GLY A CA 1
ATOM 2765 C C . GLY A 1 350 ? 75.081 10.286 -137.269 1.00 57.94 350 GLY A C 1
ATOM 2766 O O . GLY A 1 350 ? 74.541 10.675 -138.302 1.00 57.94 350 GLY A O 1
ATOM 2767 N N . ARG A 1 351 ? 76.298 10.718 -136.896 1.00 55.69 351 ARG A N 1
ATOM 2768 C CA . ARG A 1 351 ? 77.188 11.569 -137.716 1.00 55.69 351 ARG A CA 1
ATOM 2769 C C . ARG A 1 351 ? 78.455 10.851 -138.204 1.00 55.69 351 ARG A C 1
ATOM 2771 O O . ARG A 1 351 ? 79.327 11.515 -138.765 1.00 55.69 351 ARG A O 1
ATOM 2778 N N . GLN A 1 352 ? 78.568 9.546 -137.961 1.00 50.78 352 GLN A N 1
ATOM 2779 C CA . GLN A 1 352 ? 79.508 8.649 -138.645 1.00 50.78 352 GLN A CA 1
ATOM 2780 C C . GLN A 1 352 ? 78.785 7.972 -139.805 1.00 50.78 352 GLN A C 1
ATOM 2782 O O . GLN A 1 352 ? 79.455 7.742 -140.835 1.00 50.78 352 GLN A O 1
#

Sequence (352 aa):
MRDRPERADPENPRASKEASYLGGAMMTPERKRDAESSPNVSPPTDRHDSRPPLKKLALAEEDELGQSAEKLRSIRAEAAHAMEVRHMEETIHHESALNQLREDLRSAKRAHVEDVQLLAGESRKDIATSESVYEARDEQRAQELASSRAEVLMKSAELERTNTALHEIQAAGLVRSECGSCPVLQEEIQVLQRRIRALETTVSNEVNRTEGLEASLAEAGNSLRVSEQCTREAVEQLDHERVQFQLALQEQQKSRLDLERTTEDRVRVMITERESKGAEEVLLERTRVEAERGQLTLERAANEEVLARIFEGLANQDANMRLLEDAEEQLRSDRENHEAMLAQAYAQLGRQ